Protein AF-0000000084535284 (afdb_homodimer)

pLDDT: mean 97.7, std 1.71, range [90.25, 98.94]

Foldseek 3Di:
DDDFPQKDKDWDDPVCLVVALCQQFQQQQVQCCVQVVDRGDDDPPSNPSPVCVCFSVPPQKTKIFMDHPPHTFWMWIKGADPVLAIEGEDTTGRPVCPPVCVVLRVLVVVCVVRVVHFKYKYKDAPRRVVVVCCCVVRVPKDFDDWDPVVDNRHIMTMIMDGDD/DDDFPQKDKDWDDPVCLVVALCQQFQQQQVQCCVQVVDRGDDDPPSNPSVVCVPFSVPPQKTKIFMDHPPHTFWMWIKGADPVLAIEGEDTTGRPVCPPVCVVLRVLVVVCVVRVVHFKYKYKDAPRRVVVVCCCVVRVPKDFDDWDPVVDNRHIMTMIMDGDD

Radius of gyration: 22.84 Å; Cα contacts (8 Å, |Δi|>4): 657; chains: 2; bounding box: 42×69×50 Å

Nearest PDB structures (foldseek):
  3fnc-assembly1_B  TM=7.495E-01  e=1.149E-08  Listeria innocua Clip11262
  8iym-assembly2_B  TM=6.914E-01  e=9.550E-08  Helicobacter pylori 26695
  4xpk-assembly1_A  TM=7.034E-01  e=1.243E-06  Campylobacter jejuni subsp. jejuni PT14
  4xpl-assembly1_A  TM=6.952E-01  e=1.713E-06  Campylobacter jejuni subsp. jejuni PT14
  4lua-assembly1_A  TM=6.848E-01  e=3.945E-06  Staphylococcus aureus subsp. aureus Mu50

Organism: NCBI:txid1434108

Sequence (328 aa):
MEVYGGLQFEIFNEEDVDVLTPIMKRAFDEDTQRHLNQPTGGPDGYDNGDFLRKYALNPASQAYKVSKDGKPIGAVIVWIKENNVNFLGNIFLDPEFQDKGLGLIIWEFIKSKYPATVKWYTDTPGFSRRNHNFYVNKCGFKVVKIKNPRDKYNGTYILEKQIKMEVYGGLQFEIFNEEDVDVLTPIMKRAFDEDTQRHLNQPTGGPDGYDNGDFLRKYALNPASQAYKVSKDGKPIGAVIVWIKENNVNFLGNIFLDPEFQDKGLGLIIWEFIKSKYPATVKWYTDTPGFSRRNHNFYVNKCGFKVVKIKNPRDKYNGTYILEKQIK

Secondary structure (DSSP, 8-state):
-EEETTEEEEE--THHHHHHHHHHHHHHHHHHHHHH--S---STTTTTSHHHHHHTS-TTEEEEEEEETTEEEEEEEEE--TTSEEEEEEEEE-GGG-SSSHHHHHHHHHHHH-TT-SEEEEEEETT-HHHHIIIIIIT--EEEEEESTT-TTT-EEEEEEE--/-EEETTEEEEE--THHHHHHHHHHHHHHHHHHHHHH--S---STTTTTSHHHHHHTS-TTEEEEEEEETTEEEEEEEEE--TTSEEEEEEEEE-GGG-SSSHHHHHHHHHHHH-TT-SEEEEEEETT-HHHHIIIIIIT--EEEEEESTT-TTT-EEEEEEE--

Solvent-accessible surface area (backbone atoms only — not comparable to full-atom values): 17189 Å² total; per-residue (Å²): 125,45,76,55,93,79,31,37,38,33,78,51,52,77,77,48,37,73,69,43,21,63,37,44,31,49,29,33,15,50,53,28,29,75,63,68,71,34,82,64,47,68,63,78,39,39,73,74,31,52,32,47,56,59,49,38,63,26,88,71,32,51,26,30,36,30,22,48,94,85,37,80,41,37,37,38,29,32,36,75,42,94,84,21,57,26,34,52,64,46,74,47,45,26,62,91,61,51,97,68,60,50,68,58,48,52,51,52,50,52,51,64,74,45,73,76,41,33,30,40,34,37,62,45,56,60,60,40,49,68,55,50,37,46,40,22,64,70,67,57,24,26,40,59,38,57,44,56,53,88,36,79,85,66,13,30,34,32,29,39,32,80,70,107,124,45,77,56,93,79,30,37,39,32,79,50,53,76,77,47,38,74,67,44,20,64,37,44,31,49,30,34,15,49,54,28,30,74,63,67,73,32,81,65,48,68,63,81,40,38,73,72,31,51,32,47,57,58,48,40,64,26,88,71,33,48,26,32,36,31,22,48,92,84,37,81,43,35,37,37,29,32,35,74,43,93,85,21,58,24,34,51,63,46,75,49,45,26,63,91,60,52,98,68,62,52,68,58,48,53,49,52,50,52,51,65,74,45,72,76,42,33,29,40,34,38,62,46,56,59,59,41,49,69,56,49,36,45,40,24,63,69,67,58,23,27,39,57,38,58,44,56,54,89,38,79,85,66,11,30,35,33,28,39,31,81,70,105

InterPro domains:
  IPR000182 GNAT domain [PF00583] (49-141)
  IPR000182 GNAT domain [PS51186] (7-164)
  IPR016181 Acyl-CoA N-acyltransferase [SSF55729] (7-148)

Structure (mmCIF, N/CA/C/O backbone):
data_AF-0000000084535284-model_v1
#
loop_
_entity.id
_entity.type
_entity.pdbx_description
1 polymer 'N-acetyltransferase domain-containing protein'
#
loop_
_atom_site.group_PDB
_atom_site.id
_atom_site.type_symbol
_atom_site.label_atom_id
_atom_site.label_alt_id
_atom_site.label_comp_id
_atom_site.label_asym_id
_atom_site.label_entity_id
_atom_site.label_seq_id
_atom_site.pdbx_PDB_ins_code
_atom_site.Cartn_x
_atom_site.Cartn_y
_atom_site.Cartn_z
_atom_site.occupancy
_atom_site.B_iso_or_equiv
_atom_site.auth_seq_id
_atom_site.auth_comp_id
_atom_site.auth_asym_id
_atom_site.auth_atom_id
_atom_site.pdbx_PDB_model_num
ATOM 1 N N . MET A 1 1 ? -8.68 29.547 18.5 1 91.38 1 MET A N 1
ATOM 2 C CA . MET A 1 1 ? -7.758 28.484 18.891 1 91.38 1 MET A CA 1
ATOM 3 C C . MET A 1 1 ? -8.5 27.344 19.578 1 91.38 1 MET A C 1
ATOM 5 O O . MET A 1 1 ? -9.297 27.578 20.484 1 91.38 1 MET A O 1
ATOM 9 N N . GLU A 1 2 ? -8.281 26.094 19.047 1 96.75 2 GLU A N 1
ATOM 10 C CA . GLU A 1 2 ? -8.883 24.891 19.625 1 96.75 2 GLU A CA 1
ATOM 11 C C . GLU A 1 2 ? -7.82 23.953 20.188 1 96.75 2 GLU A C 1
ATOM 13 O O . GLU A 1 2 ? -6.699 23.906 19.688 1 96.75 2 GLU A O 1
ATOM 18 N N . VAL A 1 3 ? -8.234 23.344 21.328 1 97.94 3 VAL A N 1
ATOM 19 C CA . VAL A 1 3 ? -7.324 22.375 21.922 1 97.94 3 VAL A CA 1
ATOM 20 C C . VAL A 1 3 ? -7.922 20.984 21.828 1 97.94 3 VAL A C 1
ATOM 22 O O . VAL A 1 3 ? -9.109 20.781 22.094 1 97.94 3 VAL A O 1
ATOM 25 N N . TYR A 1 4 ? -7.102 20.109 21.453 1 98 4 TYR A N 1
ATOM 26 C CA . TYR A 1 4 ? -7.5 18.719 21.328 1 98 4 TYR A CA 1
ATOM 27 C C . TYR A 1 4 ? -6.316 17.781 21.562 1 98 4 TYR A C 1
ATOM 29 O O . TYR A 1 4 ? -5.27 17.922 20.938 1 98 4 TYR A O 1
ATOM 37 N N . GLY A 1 5 ? -6.383 16.797 22.484 1 97.25 5 GLY A N 1
ATOM 38 C CA . GLY A 1 5 ? -5.332 15.82 22.734 1 97.25 5 GLY A CA 1
ATOM 39 C C . GLY A 1 5 ? -4.012 16.469 23.125 1 97.25 5 GLY A C 1
ATOM 40 O O . GLY A 1 5 ? -2.945 15.977 22.75 1 97.25 5 GLY A O 1
ATOM 41 N N . GLY A 1 6 ? -4.031 17.641 23.703 1 97.31 6 GLY A N 1
ATOM 42 C CA . GLY A 1 6 ? -2.83 18.328 24.156 1 97.31 6 GLY A CA 1
ATOM 43 C C . GLY A 1 6 ? -2.197 19.188 23.094 1 97.31 6 GLY A C 1
ATOM 44 O O . GLY A 1 6 ? -1.152 19.812 23.312 1 97.31 6 GLY A O 1
ATOM 45 N N . LEU A 1 7 ? -2.816 19.266 21.969 1 98.62 7 LEU A N 1
ATOM 46 C CA . LEU A 1 7 ? -2.338 20.094 20.859 1 98.62 7 LEU A CA 1
ATOM 47 C C . LEU A 1 7 ? -3.252 21.297 20.656 1 98.62 7 LEU A C 1
ATOM 49 O O . LEU A 1 7 ? -4.449 21.234 20.953 1 98.62 7 LEU A O 1
ATOM 53 N N . GLN A 1 8 ? -2.635 22.328 20.203 1 98.81 8 GLN A N 1
ATOM 54 C CA . GLN A 1 8 ? -3.389 23.531 19.859 1 98.81 8 GLN A CA 1
ATOM 55 C C . GLN A 1 8 ? -3.578 23.641 18.344 1 98.81 8 GLN A C 1
ATOM 57 O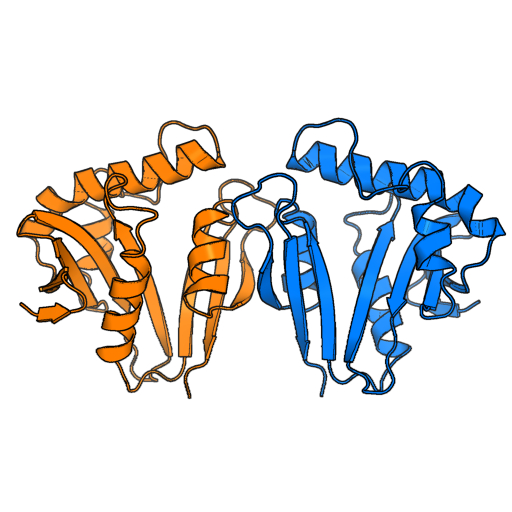 O . GLN A 1 8 ? -2.621 23.484 17.578 1 98.81 8 GLN A O 1
ATOM 62 N N . PHE A 1 9 ? -4.824 23.906 17.922 1 98.81 9 PHE A N 1
ATOM 63 C CA . PHE A 1 9 ? -5.164 24.078 16.5 1 98.81 9 PHE A CA 1
ATOM 64 C C . PHE A 1 9 ? -5.641 25.5 16.219 1 98.81 9 PHE A C 1
ATOM 66 O O . PHE A 1 9 ? -6.559 25.984 16.891 1 98.81 9 PHE A O 1
ATOM 73 N N . GLU A 1 10 ? -4.977 26.156 15.312 1 98.69 10 GLU A N 1
ATOM 74 C CA . GLU A 1 10 ? -5.367 27.484 14.875 1 98.69 10 GLU A CA 1
ATOM 75 C C . GLU A 1 10 ? -5.562 27.531 13.359 1 98.69 10 GLU A C 1
ATOM 77 O O . GLU A 1 10 ? -4.809 26.922 12.609 1 98.69 10 GLU A O 1
ATOM 82 N N . ILE A 1 11 ? -6.516 28.344 12.961 1 98.5 11 ILE A N 1
ATOM 83 C CA . ILE A 1 11 ? -6.711 28.516 11.523 1 98.5 11 ILE A CA 1
ATOM 84 C C . ILE A 1 11 ? -5.441 29.078 10.898 1 98.5 11 ILE A C 1
ATOM 86 O O . ILE A 1 11 ? -4.867 30.047 11.406 1 98.5 11 ILE A O 1
ATOM 90 N N . PHE A 1 12 ? -5.043 28.422 9.82 1 98.75 12 PHE A N 1
ATOM 91 C CA . PHE A 1 12 ? -3.818 28.797 9.117 1 98.75 12 PHE A CA 1
ATOM 92 C C . PHE A 1 12 ? -3.957 30.156 8.461 1 98.75 12 PHE A C 1
ATOM 94 O O . PHE A 1 12 ? -4.992 30.469 7.875 1 98.75 12 PHE A O 1
ATOM 101 N N . ASN A 1 13 ? -2.943 30.984 8.586 1 98.19 13 ASN A N 1
ATOM 102 C CA . ASN A 1 13 ? -2.938 32.281 7.934 1 98.19 13 ASN A CA 1
ATOM 103 C C . ASN A 1 13 ? -1.577 32.594 7.316 1 98.19 13 ASN A C 1
ATOM 105 O O . ASN A 1 13 ? -0.641 31.812 7.434 1 98.19 13 ASN A O 1
ATOM 109 N N . GLU A 1 14 ? -1.465 33.688 6.664 1 98.19 14 GLU A N 1
ATOM 110 C CA . GLU A 1 14 ? -0.282 34.031 5.887 1 98.19 14 GLU A CA 1
ATOM 111 C C . GLU A 1 14 ? 0.96 34.094 6.773 1 98.19 14 GLU A C 1
ATOM 113 O O . GLU A 1 14 ? 2.051 33.719 6.348 1 98.19 14 GLU A O 1
ATOM 118 N N . GLU A 1 15 ? 0.866 34.531 7.961 1 97.94 15 GLU A N 1
ATOM 119 C CA . GLU A 1 15 ? 2 34.656 8.867 1 97.94 15 GLU A CA 1
ATOM 120 C C . GLU A 1 15 ? 2.596 33.312 9.211 1 97.94 15 GLU A C 1
ATOM 122 O O . GLU A 1 15 ? 3.773 33.219 9.562 1 97.94 15 GLU A O 1
ATOM 127 N N . ASP A 1 16 ? 1.797 32.312 9.094 1 98.69 16 ASP A N 1
ATOM 128 C CA . ASP A 1 16 ? 2.24 30.953 9.445 1 98.69 16 ASP A CA 1
ATOM 129 C C . ASP A 1 16 ? 3.158 30.391 8.367 1 98.69 16 ASP A C 1
ATOM 131 O O . ASP A 1 16 ? 3.891 29.422 8.609 1 98.69 16 ASP A O 1
ATOM 135 N N . VAL A 1 17 ? 3.113 30.938 7.148 1 98.81 17 VAL A N 1
ATOM 136 C CA . VAL A 1 17 ? 3.904 30.422 6.035 1 98.81 17 VAL A CA 1
ATOM 137 C C . VAL A 1 17 ? 5.387 30.469 6.391 1 98.81 17 VAL A C 1
ATOM 139 O O . VAL A 1 17 ? 6.102 29.469 6.246 1 98.81 17 VAL A O 1
ATOM 142 N N . ASP A 1 18 ? 5.809 31.531 6.906 1 98.19 18 ASP A N 1
ATOM 143 C CA . ASP A 1 18 ? 7.227 31.703 7.211 1 98.19 18 ASP A CA 1
ATOM 144 C C . ASP A 1 18 ? 7.664 30.766 8.336 1 98.19 18 ASP A C 1
ATOM 146 O O . ASP A 1 18 ? 8.773 30.234 8.312 1 98.19 18 ASP A O 1
ATOM 150 N N . VAL A 1 19 ? 6.816 30.609 9.297 1 98.25 19 VAL A N 1
ATOM 151 C CA . VAL A 1 19 ? 7.129 29.812 10.477 1 98.25 19 VAL A CA 1
ATOM 152 C C . VAL A 1 19 ? 7.125 28.328 10.125 1 98.25 19 VAL A C 1
ATOM 154 O O . VAL A 1 19 ? 7.988 27.562 10.578 1 98.25 19 VAL A O 1
ATOM 157 N N . LEU A 1 20 ? 6.227 27.891 9.266 1 98.88 20 LEU A N 1
ATOM 158 C CA . LEU A 1 20 ? 5.984 26.469 9.062 1 98.88 20 LEU A CA 1
ATOM 159 C C . LEU A 1 20 ? 6.75 25.953 7.848 1 98.88 20 LEU A C 1
ATOM 161 O O . LEU A 1 20 ? 6.93 24.75 7.688 1 98.88 20 LEU A O 1
ATOM 165 N N . THR A 1 21 ? 7.258 26.844 6.984 1 98.88 21 THR A N 1
ATOM 166 C CA . THR A 1 21 ? 7.977 26.422 5.793 1 98.88 21 THR A CA 1
ATOM 167 C C . THR A 1 21 ? 9.234 25.641 6.168 1 98.88 21 THR A C 1
ATOM 169 O O . THR A 1 21 ? 9.484 24.547 5.648 1 98.88 21 THR A O 1
ATOM 172 N N . PRO A 1 22 ? 10.07 26.156 7.094 1 98.81 22 PRO A N 1
ATOM 173 C CA . PRO A 1 22 ? 11.25 25.375 7.457 1 98.81 22 PRO A CA 1
ATOM 174 C C . PRO A 1 22 ? 10.891 24.031 8.102 1 98.81 22 PRO A C 1
ATOM 176 O O . PRO A 1 22 ? 11.617 23.062 7.941 1 98.81 22 PRO A O 1
ATOM 179 N N . ILE A 1 23 ? 9.805 23.984 8.844 1 98.88 23 ILE A N 1
ATOM 180 C CA . ILE A 1 23 ? 9.344 22.75 9.461 1 98.88 23 ILE A CA 1
ATOM 181 C C . ILE A 1 23 ? 8.914 21.766 8.375 1 98.88 23 ILE A C 1
ATOM 183 O O . ILE A 1 23 ? 9.289 20.578 8.414 1 98.88 23 ILE A O 1
ATOM 187 N N . MET A 1 24 ? 8.156 22.266 7.41 1 98.81 24 MET A N 1
ATOM 188 C CA . MET A 1 24 ? 7.734 21.438 6.285 1 98.81 24 MET A CA 1
ATOM 189 C C . MET A 1 24 ? 8.938 20.891 5.535 1 98.81 24 MET A C 1
ATOM 191 O O . MET A 1 24 ? 9 19.688 5.227 1 98.81 24 MET A O 1
ATOM 195 N N . LYS A 1 25 ? 9.883 21.766 5.285 1 98.81 25 LYS A N 1
ATOM 196 C CA . LYS A 1 25 ? 11.094 21.344 4.582 1 98.81 25 LYS A CA 1
ATOM 197 C C . LYS A 1 25 ? 11.781 20.203 5.32 1 98.81 25 LYS A C 1
ATOM 199 O O . LYS A 1 25 ? 12.156 19.188 4.7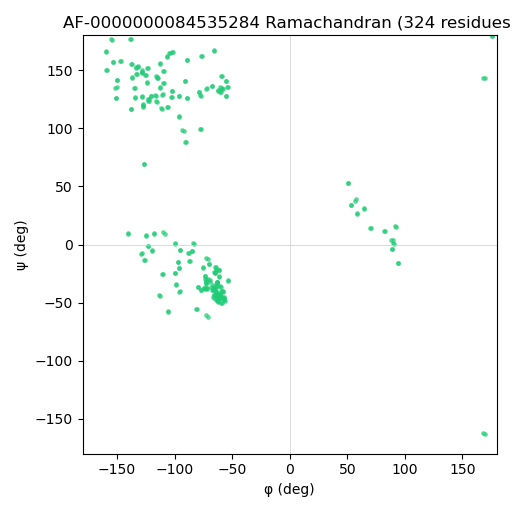15 1 98.81 25 LYS A O 1
ATOM 204 N N . ARG A 1 26 ? 11.922 20.328 6.645 1 98.62 26 ARG A N 1
ATOM 205 C CA . ARG A 1 26 ? 12.57 19.281 7.434 1 98.62 26 ARG A CA 1
ATOM 206 C C . ARG A 1 26 ? 11.781 17.984 7.383 1 98.62 26 ARG A C 1
ATOM 208 O O . ARG A 1 26 ? 12.359 16.891 7.289 1 98.62 26 ARG A O 1
ATOM 215 N N . ALA A 1 27 ? 10.492 18.109 7.453 1 98.38 27 ALA A N 1
ATOM 216 C CA . ALA A 1 27 ? 9.633 16.922 7.461 1 98.38 27 ALA A CA 1
ATOM 217 C C . ALA A 1 27 ? 9.758 16.156 6.152 1 98.38 27 ALA A C 1
ATOM 219 O O . ALA A 1 27 ? 9.945 14.93 6.16 1 98.38 27 ALA A O 1
ATOM 220 N N . PHE A 1 28 ? 9.688 16.844 5.004 1 98 28 PHE A N 1
ATOM 221 C CA . PHE A 1 28 ? 9.75 16.188 3.699 1 98 28 PHE A CA 1
ATOM 222 C C . PHE A 1 28 ? 11.156 15.68 3.41 1 98 28 PHE A C 1
ATOM 224 O O . PHE A 1 28 ? 11.328 14.602 2.836 1 98 28 PHE A O 1
ATOM 231 N N . ASP A 1 29 ? 12.156 16.438 3.812 1 98.31 29 ASP A N 1
ATOM 232 C CA . ASP A 1 29 ? 13.539 15.992 3.65 1 98.31 29 ASP A CA 1
ATOM 233 C C . ASP A 1 29 ? 13.797 14.711 4.441 1 98.31 29 ASP A C 1
ATOM 235 O O . ASP A 1 29 ? 14.438 13.781 3.939 1 98.31 29 ASP A O 1
ATOM 239 N N . GLU A 1 30 ? 13.305 14.711 5.656 1 97.69 30 GLU A N 1
ATOM 240 C CA . GLU A 1 30 ? 13.477 13.531 6.5 1 97.69 30 GLU A CA 1
ATOM 241 C C . GLU A 1 30 ? 12.836 12.297 5.871 1 97.69 30 GLU A C 1
ATOM 243 O O . GLU A 1 30 ? 13.422 11.219 5.867 1 97.69 30 GLU A O 1
ATOM 248 N N . ASP A 1 31 ? 11.625 12.406 5.352 1 96.38 31 ASP A N 1
ATOM 249 C CA . ASP A 1 31 ? 10.938 11.289 4.703 1 96.38 31 ASP A CA 1
ATOM 250 C C . ASP A 1 31 ? 11.719 10.805 3.484 1 96.38 31 ASP A C 1
ATOM 252 O O . ASP A 1 31 ? 11.891 9.594 3.297 1 96.38 31 ASP A O 1
ATOM 256 N N . THR A 1 32 ? 12.219 11.719 2.697 1 96.75 32 THR A N 1
ATOM 257 C CA . THR A 1 32 ? 12.984 11.414 1.493 1 96.75 32 THR A CA 1
ATOM 258 C C . THR A 1 32 ? 14.297 10.727 1.847 1 96.75 32 THR A C 1
ATOM 260 O O . THR A 1 32 ? 14.68 9.742 1.205 1 96.75 32 THR A O 1
ATOM 263 N N . GLN A 1 33 ? 14.969 11.234 2.867 1 96.5 33 GLN A N 1
ATOM 264 C CA . GLN A 1 33 ? 16.219 10.633 3.32 1 96.5 33 GLN A CA 1
ATOM 265 C C . GLN A 1 33 ? 15.984 9.203 3.809 1 96.5 33 GLN A C 1
ATOM 267 O O . GLN A 1 33 ? 16.703 8.281 3.398 1 96.5 33 GLN A O 1
ATOM 272 N N . ARG A 1 34 ? 15 9.023 4.594 1 94.62 34 ARG A N 1
ATOM 273 C CA . ARG A 1 34 ? 14.703 7.742 5.223 1 94.62 34 ARG A CA 1
ATOM 274 C C . ARG A 1 34 ? 14.375 6.684 4.176 1 94.62 34 ARG A C 1
ATOM 276 O O . ARG A 1 34 ? 14.781 5.527 4.309 1 94.62 34 ARG A O 1
ATOM 283 N N . HIS A 1 35 ? 13.727 7.047 3.113 1 93.69 35 HIS A N 1
ATOM 284 C CA . HIS A 1 35 ? 13.156 6.035 2.232 1 93.69 35 HIS A CA 1
ATOM 285 C C . HIS A 1 35 ? 13.906 5.973 0.905 1 93.69 35 HIS A C 1
ATOM 287 O O . HIS A 1 35 ? 13.93 4.93 0.249 1 93.69 35 HIS A O 1
ATOM 293 N N . LEU A 1 36 ? 14.547 7.043 0.499 1 93.31 36 LEU A N 1
ATOM 294 C CA . LEU A 1 36 ? 15.203 7.082 -0.804 1 93.31 36 LEU A CA 1
ATOM 295 C C . LEU A 1 36 ? 16.703 7.332 -0.651 1 93.31 36 LEU A C 1
ATOM 297 O O . LEU A 1 36 ? 17.438 7.324 -1.639 1 93.31 36 LEU A O 1
ATOM 301 N N . ASN A 1 37 ? 17.125 7.574 0.524 1 94.5 37 ASN A N 1
ATOM 302 C CA . ASN A 1 37 ? 18.516 7.906 0.811 1 94.5 37 ASN A CA 1
ATOM 303 C C . ASN A 1 37 ? 18.969 9.133 0.028 1 94.5 37 ASN A C 1
ATOM 305 O O . ASN A 1 37 ? 20.062 9.156 -0.519 1 94.5 37 ASN A O 1
ATOM 309 N N . GLN A 1 38 ? 18.141 10.117 -0.124 1 95.81 38 GLN A N 1
ATOM 310 C CA . GLN A 1 38 ? 18.422 11.422 -0.706 1 95.81 38 GLN A CA 1
ATOM 311 C C . GLN A 1 38 ? 18.25 12.531 0.33 1 95.81 38 GLN A C 1
ATOM 313 O O . GLN A 1 38 ? 17.359 12.477 1.173 1 95.81 38 GLN A O 1
ATOM 318 N N . PRO A 1 39 ? 19.062 13.523 0.236 1 96.44 39 PRO A N 1
ATOM 319 C CA . PRO A 1 39 ? 19.078 14.523 1.307 1 96.44 39 PRO A CA 1
ATOM 320 C C . PRO A 1 39 ? 17.844 15.422 1.296 1 96.44 39 PRO A C 1
ATOM 322 O O . PRO A 1 39 ? 17.453 15.953 2.34 1 96.44 39 PRO A O 1
ATOM 325 N N . THR A 1 40 ? 17.359 15.688 0.107 1 96.94 40 THR A N 1
ATOM 326 C CA . THR A 1 40 ? 16.219 16.594 -0.022 1 96.94 40 THR A CA 1
ATOM 327 C C . THR A 1 40 ? 15.172 16 -0.966 1 96.94 40 THR A C 1
ATOM 329 O O . THR A 1 40 ? 15.492 15.172 -1.818 1 96.94 40 THR A O 1
ATOM 332 N N . GLY A 1 41 ? 13.922 16.391 -0.728 1 95.5 41 GLY A N 1
ATOM 333 C CA . GLY A 1 41 ? 12.836 15.992 -1.604 1 95.5 41 GLY A CA 1
ATOM 334 C C . GLY A 1 41 ? 11.469 16.312 -1.032 1 95.5 41 GLY A C 1
ATOM 335 O O . GLY A 1 41 ? 11.258 16.234 0.181 1 95.5 41 GLY A O 1
ATOM 336 N N . GLY A 1 42 ? 10.594 16.688 -1.843 1 95.75 42 GLY A N 1
ATOM 337 C CA . GLY A 1 42 ? 9.211 17.016 -1.527 1 95.75 42 GLY A CA 1
ATOM 338 C C . GLY A 1 42 ? 8.438 17.547 -2.721 1 95.75 42 GLY A C 1
ATOM 339 O O . GLY A 1 42 ? 8.953 17.578 -3.838 1 95.75 42 GLY A O 1
ATOM 340 N N . PRO A 1 43 ? 7.227 17.828 -2.486 1 96.69 43 PRO A N 1
ATOM 341 C CA . PRO A 1 43 ? 6.453 18.406 -3.586 1 96.69 43 PRO A CA 1
ATOM 342 C C . PRO A 1 43 ? 6.949 19.797 -3.988 1 96.69 43 PRO A C 1
ATOM 344 O O . PRO A 1 43 ? 7.773 20.391 -3.289 1 96.69 43 PRO A O 1
ATOM 347 N N . ASP A 1 44 ? 6.496 20.203 -5.055 1 96.88 44 ASP A N 1
ATOM 348 C CA . ASP A 1 44 ? 6.887 21.516 -5.551 1 96.88 44 ASP A CA 1
ATOM 349 C C . ASP A 1 44 ? 6.586 22.609 -4.516 1 96.88 44 ASP A C 1
ATOM 351 O O . ASP A 1 44 ? 5.484 22.656 -3.971 1 96.88 44 ASP A O 1
ATOM 355 N N . GLY A 1 45 ? 7.613 23.406 -4.211 1 98.38 45 GLY A N 1
ATOM 356 C CA . GLY A 1 45 ? 7.418 24.562 -3.352 1 98.38 45 GLY A CA 1
ATOM 357 C C . GLY A 1 45 ? 7.43 24.234 -1.875 1 98.38 45 GLY A C 1
ATOM 358 O O . GLY A 1 45 ? 7.117 25.078 -1.033 1 98.38 45 GLY A O 1
ATOM 359 N N . TYR A 1 46 ? 7.82 23.062 -1.507 1 98.44 46 TYR A N 1
ATOM 360 C CA . TYR A 1 46 ? 7.758 22.609 -0.118 1 98.44 46 TYR A CA 1
ATOM 361 C C . TYR A 1 46 ? 8.781 23.344 0.735 1 98.44 46 TYR A C 1
ATOM 363 O O . TYR A 1 46 ? 8.695 23.344 1.966 1 98.44 46 TYR A O 1
ATOM 371 N N . ASP A 1 47 ? 9.766 23.984 0.054 1 98.44 47 ASP A N 1
ATOM 372 C CA . ASP A 1 47 ? 10.922 24.484 0.792 1 98.44 47 ASP A CA 1
ATOM 373 C C . ASP A 1 47 ? 11.023 26 0.666 1 98.44 47 ASP A C 1
ATOM 375 O O . ASP A 1 47 ? 12.016 26.609 1.084 1 98.44 47 ASP A O 1
ATOM 379 N N . ASN A 1 48 ? 10.008 26.609 0.105 1 98.5 48 ASN A N 1
ATOM 380 C CA . ASN A 1 48 ? 10.133 28.047 -0.085 1 98.5 48 ASN A CA 1
ATOM 381 C C . ASN A 1 48 ? 8.812 28.766 0.201 1 98.5 48 ASN A C 1
ATOM 383 O O . ASN A 1 48 ? 8.664 29.953 -0.127 1 98.5 48 ASN A O 1
ATOM 387 N N . GLY A 1 49 ? 7.891 28.078 0.726 1 98.62 49 GLY A N 1
ATOM 388 C CA . GLY A 1 49 ? 6.621 28.672 1.125 1 98.62 49 GLY A CA 1
ATOM 389 C C . GLY A 1 49 ? 5.551 28.562 0.055 1 98.62 49 GLY A C 1
ATOM 390 O O . GLY A 1 49 ? 4.359 28.703 0.344 1 98.62 49 GLY A O 1
ATOM 391 N N . ASP A 1 50 ? 5.871 28.266 -1.179 1 98.75 50 ASP A N 1
ATOM 392 C CA . ASP A 1 50 ? 4.926 28.266 -2.291 1 98.75 50 ASP A CA 1
ATOM 393 C C . ASP A 1 50 ? 3.883 27.156 -2.115 1 98.75 50 ASP A C 1
ATOM 395 O O . ASP A 1 50 ? 2.713 27.344 -2.451 1 98.75 50 ASP A O 1
ATOM 399 N N . PHE A 1 51 ? 4.262 26.109 -1.597 1 98.75 51 PHE A N 1
ATOM 400 C CA . PHE A 1 51 ? 3.328 25.016 -1.364 1 98.75 51 PHE A CA 1
ATOM 401 C C . PHE A 1 51 ? 2.234 25.438 -0.389 1 98.75 51 PHE A C 1
ATOM 403 O O . PHE A 1 51 ? 1.048 25.234 -0.654 1 98.75 51 PHE A O 1
ATOM 410 N N . LEU A 1 52 ? 2.619 26.016 0.712 1 98.88 52 LEU A N 1
ATOM 411 C CA . LEU A 1 52 ? 1.669 26.422 1.742 1 98.88 52 LEU A CA 1
ATOM 412 C C . LEU A 1 52 ? 0.772 27.547 1.24 1 98.88 52 LEU A C 1
ATOM 414 O O . LEU A 1 52 ? -0.428 27.562 1.521 1 98.88 52 LEU A O 1
ATOM 418 N N . ARG A 1 53 ? 1.351 28.453 0.51 1 98.69 53 ARG A N 1
ATOM 419 C CA . ARG A 1 53 ? 0.551 29.547 -0.042 1 98.69 53 ARG A CA 1
ATOM 420 C C . ARG A 1 53 ? -0.474 29.016 -1.042 1 98.69 53 ARG A C 1
ATOM 422 O O . ARG A 1 53 ? -1.604 29.5 -1.095 1 98.69 53 ARG A O 1
ATOM 429 N N . LYS A 1 54 ? -0.046 28.062 -1.758 1 98.5 54 LYS A N 1
ATOM 430 C CA . LYS A 1 54 ? -0.907 27.516 -2.799 1 98.5 54 LYS A CA 1
ATOM 431 C C . LYS A 1 54 ? -2.018 26.656 -2.199 1 98.5 54 LYS A C 1
ATOM 433 O O . LYS A 1 54 ? -3.168 26.719 -2.635 1 98.5 54 LYS A O 1
ATOM 438 N N . TYR A 1 55 ? -1.708 25.906 -1.132 1 98.62 55 TYR A N 1
ATOM 439 C CA . TYR A 1 55 ? -2.646 24.875 -0.716 1 98.62 55 TYR A CA 1
ATOM 440 C C . TYR A 1 55 ? -3.256 25.203 0.642 1 98.62 55 TYR A C 1
ATOM 442 O O . TYR A 1 55 ? -4.461 25.047 0.842 1 98.62 55 TYR A O 1
ATOM 450 N N . ALA A 1 56 ? -2.475 25.656 1.593 1 98.75 56 ALA A N 1
ATOM 451 C CA . ALA A 1 56 ? -3 25.922 2.93 1 98.75 56 ALA A CA 1
ATOM 452 C C . ALA A 1 56 ? -3.848 27.188 2.941 1 98.75 56 ALA A C 1
ATOM 454 O O . ALA A 1 56 ? -4.789 27.297 3.73 1 98.75 56 ALA A O 1
ATOM 455 N N . LEU A 1 57 ? -3.508 28.109 2.07 1 98.5 57 LEU A N 1
ATOM 456 C CA . LEU A 1 57 ? -4.223 29.375 2.025 1 98.5 57 LEU A CA 1
ATOM 457 C C . LEU A 1 57 ? -5.25 29.391 0.898 1 98.5 57 LEU A C 1
ATOM 459 O O . LEU A 1 57 ? -5.902 30.406 0.654 1 98.5 57 LEU A O 1
ATOM 463 N N . ASN A 1 58 ? -5.332 28.266 0.174 1 97.94 58 ASN A N 1
ATOM 464 C CA . ASN A 1 58 ? -6.352 28.156 -0.867 1 97.94 58 ASN A CA 1
ATOM 465 C C . ASN A 1 58 ? -7.754 28.344 -0.299 1 97.94 58 ASN A C 1
ATOM 467 O O . ASN A 1 58 ? -8.094 27.75 0.728 1 97.94 58 ASN A O 1
ATOM 471 N N . PRO A 1 59 ? -8.578 29.156 -0.952 1 96.38 59 PRO A N 1
ATOM 472 C CA . PRO A 1 59 ? -9.93 29.391 -0.438 1 96.38 59 PRO A CA 1
ATOM 473 C C . PRO A 1 59 ? -10.773 28.109 -0.375 1 96.38 59 PRO A C 1
ATOM 475 O O . PRO A 1 59 ? -11.734 28.047 0.387 1 96.38 59 PRO A O 1
ATOM 478 N N . ALA A 1 60 ? -10.406 27.109 -1.143 1 96.38 60 ALA A N 1
ATOM 479 C CA . ALA A 1 60 ? -11.164 25.875 -1.208 1 96.38 60 ALA A CA 1
ATOM 480 C C . ALA A 1 60 ? -10.695 24.891 -0.139 1 96.38 60 ALA A C 1
ATOM 482 O O . ALA A 1 60 ? -11.32 23.844 0.063 1 96.38 60 ALA A O 1
ATOM 483 N N . SER A 1 61 ? -9.633 25.219 0.548 1 98.31 61 SER A N 1
ATOM 484 C CA . SER A 1 61 ? -9.109 24.328 1.571 1 98.31 61 SER A CA 1
ATOM 485 C C . SER A 1 61 ? -9.391 24.844 2.973 1 98.31 61 SER A C 1
ATOM 487 O O . SER A 1 61 ? -9.844 25.984 3.133 1 98.31 61 SER A O 1
ATOM 489 N N . GLN A 1 62 ? -9.312 24.016 3.947 1 98.38 62 GLN A N 1
ATOM 490 C CA . GLN A 1 62 ? -9.211 24.328 5.367 1 98.38 62 GLN A CA 1
ATOM 491 C C . GLN A 1 62 ? -7.883 23.844 5.949 1 98.38 62 GLN A C 1
ATOM 493 O O . GLN A 1 62 ? -7.465 22.719 5.699 1 98.38 62 GLN A O 1
ATOM 498 N N . ALA A 1 63 ? -7.207 24.781 6.602 1 98.81 63 ALA A N 1
ATOM 499 C CA . ALA A 1 63 ? -5.906 24.422 7.152 1 98.81 63 ALA A CA 1
ATOM 500 C C . ALA A 1 63 ? -5.766 24.891 8.594 1 98.81 63 ALA A C 1
ATOM 502 O O . ALA A 1 63 ? -6.293 25.953 8.961 1 98.81 63 ALA A O 1
ATOM 503 N N . TYR A 1 64 ? -5.027 24.094 9.375 1 98.88 64 TYR A N 1
ATOM 504 C CA . TYR A 1 64 ? -4.777 24.406 10.781 1 98.88 64 TYR A CA 1
ATOM 505 C C . TYR A 1 64 ? -3.289 24.344 11.094 1 98.88 64 TYR A C 1
ATOM 507 O O . TYR A 1 64 ? -2.623 23.359 10.75 1 98.88 64 TYR A O 1
ATOM 515 N N . LYS A 1 65 ? -2.811 25.359 11.648 1 98.88 65 LYS A N 1
ATOM 516 C CA . LYS A 1 65 ? -1.516 25.281 12.32 1 98.88 65 LYS A CA 1
ATOM 517 C C . LYS A 1 65 ? -1.614 24.484 13.617 1 98.88 65 LYS A C 1
ATOM 519 O O . LYS A 1 65 ? -2.543 24.688 14.406 1 98.88 65 LYS A O 1
ATOM 524 N N . VAL A 1 66 ? -0.712 23.625 13.836 1 98.88 66 VAL A N 1
ATOM 525 C CA . VAL A 1 66 ? -0.688 22.781 15.031 1 98.88 66 VAL A CA 1
ATOM 526 C C . VAL A 1 66 ? 0.48 23.188 15.93 1 98.88 66 VAL A C 1
ATOM 528 O O . VAL A 1 66 ? 1.617 23.297 15.469 1 98.88 66 VAL A O 1
ATOM 531 N N . SER A 1 67 ? 0.183 23.422 17.188 1 98.81 67 SER A N 1
ATOM 532 C CA . SER A 1 67 ? 1.215 23.781 18.156 1 98.81 67 SER A CA 1
ATOM 533 C C . SER A 1 67 ? 1.162 22.891 19.391 1 98.81 67 SER A C 1
ATOM 535 O O . SER A 1 67 ? 0.104 22.359 19.719 1 98.81 67 SER A O 1
ATOM 537 N N . LYS A 1 68 ? 2.256 22.688 19.938 1 98.38 68 LYS A N 1
ATOM 538 C CA . LYS A 1 68 ? 2.406 22.016 21.219 1 98.38 68 LYS A CA 1
ATOM 539 C C . LYS A 1 68 ? 3.154 22.906 22.219 1 98.38 68 LYS A C 1
ATOM 541 O O . LYS A 1 68 ? 4.266 23.359 21.938 1 98.38 68 LYS A O 1
ATOM 546 N N . ASP A 1 69 ? 2.582 23.156 23.375 1 96.94 69 ASP A N 1
ATOM 547 C CA . ASP A 1 69 ? 3.172 24 24.406 1 96.94 69 ASP A CA 1
ATOM 548 C C . ASP A 1 69 ? 3.551 25.375 23.828 1 96.94 69 ASP A C 1
ATOM 550 O O . ASP A 1 69 ? 4.66 25.859 24.062 1 96.94 69 ASP A O 1
ATOM 554 N N . GLY A 1 70 ? 2.771 25.797 22.938 1 96 70 GLY A N 1
ATOM 555 C CA . GLY A 1 70 ? 2.914 27.125 22.391 1 96 70 GLY A CA 1
ATOM 556 C C . GLY A 1 70 ? 3.854 27.188 21.203 1 96 70 GLY A C 1
ATOM 557 O O . GLY A 1 70 ? 4.016 28.25 20.578 1 96 70 GLY A O 1
ATOM 558 N N . LYS A 1 71 ? 4.426 26.125 20.906 1 97.94 71 LYS A N 1
ATOM 559 C CA . LYS A 1 71 ? 5.375 26.078 19.797 1 97.94 71 LYS A CA 1
ATOM 560 C C . LYS A 1 71 ? 4.75 25.422 18.562 1 97.94 71 LYS A C 1
ATOM 562 O O . LYS A 1 71 ? 4.211 24.312 18.656 1 97.94 71 LYS A O 1
ATOM 567 N N . PRO A 1 72 ? 4.844 26.188 17.391 1 98.75 72 PRO A N 1
ATOM 568 C CA . PRO A 1 72 ? 4.371 25.531 16.172 1 98.75 72 PRO A CA 1
ATOM 569 C C . PRO A 1 72 ? 5.172 24.281 15.82 1 98.75 72 PRO A C 1
ATOM 571 O O . PRO A 1 72 ? 6.406 24.312 15.828 1 98.75 72 PRO A O 1
ATOM 574 N N . ILE A 1 73 ? 4.441 23.188 15.492 1 98.88 73 ILE A N 1
ATOM 575 C CA . ILE A 1 73 ? 5.172 21.938 15.25 1 98.88 73 ILE A CA 1
ATOM 576 C C . ILE A 1 73 ? 4.742 21.344 13.914 1 98.88 73 ILE A C 1
ATOM 578 O O . ILE A 1 73 ? 5.301 20.344 13.469 1 98.88 73 ILE A O 1
ATOM 582 N N . GLY A 1 74 ? 3.713 21.891 13.258 1 98.88 74 GLY A N 1
ATOM 583 C CA . GLY A 1 74 ? 3.248 21.359 11.992 1 98.88 74 GLY A CA 1
ATOM 584 C C . GLY A 1 74 ? 1.921 21.953 11.547 1 98.88 74 GLY A C 1
ATOM 585 O O . GLY A 1 74 ? 1.525 23.031 12.008 1 98.88 74 GLY A O 1
ATOM 586 N N . ALA A 1 75 ? 1.28 21.266 10.609 1 98.88 75 ALA A N 1
ATOM 587 C CA . ALA A 1 75 ? -0.016 21.719 10.102 1 98.88 75 ALA A CA 1
ATOM 588 C C . ALA A 1 75 ? -0.769 20.562 9.445 1 98.88 75 ALA A C 1
ATOM 590 O O . ALA A 1 75 ? -0.204 19.484 9.234 1 98.88 75 ALA A O 1
ATOM 591 N N . VAL A 1 76 ? -2.023 20.797 9.227 1 98.94 76 VAL A N 1
ATOM 592 C CA . VAL A 1 76 ? -2.877 19.891 8.453 1 98.94 76 VAL A CA 1
ATOM 593 C C . VAL A 1 76 ? -3.719 20.703 7.469 1 98.94 76 VAL A C 1
ATOM 595 O O . VAL A 1 76 ? -4.215 21.781 7.805 1 98.94 76 VAL A O 1
ATOM 598 N N . ILE A 1 77 ? -3.787 20.234 6.266 1 98.88 77 ILE A N 1
ATOM 599 C CA . ILE A 1 77 ? -4.559 20.844 5.188 1 98.88 77 ILE A CA 1
ATOM 600 C C . ILE A 1 77 ? -5.605 19.859 4.676 1 98.88 77 ILE A C 1
ATOM 602 O O . ILE A 1 77 ? -5.277 18.719 4.332 1 98.88 77 ILE A O 1
ATOM 606 N N . VAL A 1 78 ? -6.914 20.266 4.609 1 98.88 78 VAL A N 1
ATOM 607 C CA . VAL A 1 78 ? -7.992 19.391 4.148 1 98.88 78 VAL A CA 1
ATOM 608 C C . VAL A 1 78 ? -8.852 20.125 3.125 1 98.88 78 VAL A C 1
ATOM 610 O O . VAL A 1 78 ? -8.867 21.359 3.092 1 98.88 78 VAL A O 1
ATOM 613 N N . TRP A 1 79 ? -9.484 19.406 2.248 1 98.75 79 TRP A N 1
ATOM 614 C CA . TRP A 1 79 ? -10.5 19.906 1.319 1 98.75 79 TRP A CA 1
ATOM 615 C C . TRP A 1 79 ? -11.875 19.344 1.665 1 98.75 79 TRP A C 1
ATOM 617 O O . TRP A 1 79 ? -12.102 18.141 1.589 1 98.75 79 TRP A O 1
ATOM 627 N N . ILE A 1 80 ? -12.758 20.219 1.995 1 98.06 80 ILE A N 1
ATOM 628 C CA . ILE A 1 80 ? -14.102 19.844 2.418 1 98.06 80 ILE A CA 1
ATOM 629 C C . ILE A 1 80 ? -15.102 20.172 1.306 1 98.06 80 ILE A C 1
ATOM 631 O O . ILE A 1 80 ? -15.25 21.328 0.907 1 98.06 80 ILE A O 1
ATOM 635 N N . LYS A 1 81 ? -15.727 19.094 0.855 1 97.69 81 LYS A N 1
ATOM 636 C CA . LYS A 1 81 ? -16.609 19.25 -0.301 1 97.69 81 LYS A CA 1
ATOM 637 C C . LYS A 1 81 ? -18.062 19.203 0.111 1 97.69 81 LYS A C 1
ATOM 639 O O . LYS A 1 81 ? -18.406 18.672 1.175 1 97.69 81 LYS A O 1
ATOM 644 N N . GLU A 1 82 ? -18.875 19.641 -0.783 1 96.31 82 GLU A N 1
ATOM 645 C CA . GLU A 1 82 ? -20.312 19.719 -0.505 1 96.31 82 GLU A CA 1
ATOM 646 C C . GLU A 1 82 ? -20.938 18.328 -0.404 1 96.31 82 GLU A C 1
ATOM 648 O O . GLU A 1 82 ? -21.875 18.109 0.371 1 96.31 82 GLU A O 1
ATOM 653 N N . ASN A 1 83 ? -20.406 17.391 -1.108 1 97.25 83 ASN A N 1
ATOM 654 C CA . ASN A 1 83 ? -20.969 16.047 -1.098 1 97.25 83 ASN A CA 1
ATOM 655 C C . ASN A 1 83 ? -20.453 15.234 0.087 1 97.25 83 ASN A C 1
ATOM 657 O O . ASN A 1 83 ? -20.766 14.055 0.216 1 97.25 83 ASN A O 1
ATOM 661 N N . ASN A 1 84 ? -19.609 15.828 0.946 1 98 84 ASN A N 1
ATOM 662 C CA . ASN A 1 84 ? -19.078 15.25 2.174 1 98 84 ASN A CA 1
ATOM 663 C C . ASN A 1 84 ? -18.094 14.117 1.881 1 98 84 ASN A C 1
ATOM 665 O O . ASN A 1 84 ? -17.875 13.242 2.723 1 98 84 ASN A O 1
ATOM 669 N N . VAL A 1 85 ? -17.641 14.039 0.592 1 98.69 85 VAL A N 1
ATOM 670 C CA . VAL A 1 85 ? -16.469 13.242 0.238 1 98.69 85 VAL A CA 1
ATOM 671 C C . VAL A 1 85 ? -15.227 14.125 0.261 1 98.69 85 VAL A C 1
ATOM 673 O O . VAL A 1 85 ? -14.977 14.883 -0.678 1 98.69 85 VAL A O 1
ATOM 676 N N . ASN A 1 86 ? -14.516 14.039 1.376 1 98.81 86 ASN A N 1
ATOM 677 C CA . ASN A 1 86 ? -13.461 15.008 1.68 1 98.81 86 ASN A CA 1
ATOM 678 C C . ASN A 1 86 ? -12.078 14.43 1.395 1 98.81 86 ASN A C 1
ATOM 680 O O . ASN A 1 86 ? -11.938 13.234 1.15 1 98.81 86 ASN A O 1
ATOM 684 N N . PHE A 1 87 ? -11.117 15.305 1.363 1 98.88 87 PHE A N 1
ATOM 685 C CA . PHE A 1 87 ? -9.75 14.93 1.045 1 98.88 87 PHE A CA 1
ATOM 686 C C . PHE A 1 87 ? -8.781 15.438 2.111 1 98.88 87 PHE A C 1
ATOM 688 O O . PHE A 1 87 ? -8.742 16.641 2.393 1 98.88 87 PHE A O 1
ATOM 695 N N . LEU A 1 88 ? -8.102 14.5 2.773 1 98.81 88 LEU A N 1
ATOM 696 C CA . LEU A 1 88 ? -6.992 14.844 3.656 1 98.81 88 LEU A CA 1
ATOM 697 C C . LEU A 1 88 ? -5.734 15.148 2.855 1 98.81 88 LEU A C 1
ATOM 699 O O . LEU A 1 88 ? -5.027 14.234 2.424 1 98.81 88 LEU A O 1
ATOM 703 N N . GLY A 1 89 ? -5.441 16.328 2.654 1 98.31 89 GLY A N 1
ATOM 704 C CA . GLY A 1 89 ? -4.383 16.766 1.759 1 98.31 89 GLY A CA 1
ATOM 705 C C . GLY A 1 89 ? -2.99 16.5 2.299 1 98.31 89 GLY A C 1
ATOM 706 O O . GLY A 1 89 ? -2.211 15.766 1.681 1 98.31 89 GLY A O 1
ATOM 707 N N . ASN A 1 90 ? -2.725 17.141 3.479 1 97.94 90 ASN A N 1
ATOM 708 C CA . ASN A 1 90 ? -1.371 17.062 4.02 1 97.94 90 ASN A CA 1
ATOM 709 C C . ASN A 1 90 ? -1.369 17.172 5.543 1 97.94 90 ASN A C 1
ATOM 711 O O . ASN A 1 90 ? -2.104 17.969 6.117 1 97.94 90 ASN A O 1
ATOM 715 N N . ILE A 1 91 ? -0.622 16.312 6.145 1 98.44 91 ILE A N 1
ATOM 716 C CA . ILE A 1 91 ? -0.219 16.422 7.539 1 98.44 91 ILE A CA 1
ATOM 717 C C . ILE A 1 91 ? 1.305 16.422 7.641 1 98.44 91 ILE A C 1
ATOM 719 O O . ILE A 1 91 ? 1.965 15.523 7.105 1 98.44 91 ILE A O 1
ATOM 723 N N . PHE A 1 92 ? 1.797 17.375 8.195 1 98.69 92 PHE A N 1
ATOM 724 C CA . PHE A 1 92 ? 3.229 17.297 8.461 1 98.69 92 PHE A CA 1
ATOM 725 C C . PHE A 1 92 ? 3.547 17.812 9.859 1 98.69 92 PHE A C 1
ATOM 727 O O . PHE A 1 92 ? 2.871 18.719 10.367 1 98.69 92 PHE A O 1
ATOM 734 N N . LEU A 1 93 ? 4.484 17.203 10.469 1 98.75 93 LEU A N 1
ATOM 735 C CA . LEU A 1 93 ? 5.035 17.562 11.773 1 98.75 93 LEU A CA 1
ATOM 736 C C . LEU A 1 93 ? 6.555 17.672 11.711 1 98.75 93 LEU A C 1
ATOM 738 O O . LEU A 1 93 ? 7.207 16.906 10.984 1 98.75 93 LEU A O 1
ATOM 742 N N . ASP A 1 94 ? 7.078 18.516 12.531 1 98.62 94 ASP A N 1
ATOM 743 C CA . ASP A 1 94 ? 8.531 18.531 12.711 1 98.62 94 ASP A CA 1
ATOM 744 C C . ASP A 1 94 ? 9.047 17.141 13.086 1 98.62 94 ASP A C 1
ATOM 746 O O . ASP A 1 94 ? 8.469 16.469 13.93 1 98.62 94 ASP A O 1
ATOM 750 N N . PRO A 1 95 ? 10.141 16.766 12.445 1 98 95 PRO A N 1
ATOM 751 C CA . PRO A 1 95 ? 10.664 15.422 12.703 1 98 95 PRO A CA 1
ATOM 752 C C . PRO A 1 95 ? 10.891 15.148 14.188 1 98 95 PRO A C 1
ATOM 754 O O . PRO A 1 95 ? 10.734 14.008 14.641 1 98 95 PRO A O 1
ATOM 757 N N . GLU A 1 96 ? 11.211 16.156 14.945 1 97.25 96 GLU A N 1
ATOM 758 C CA . GLU A 1 96 ? 11.453 15.992 16.375 1 97.25 96 GLU A CA 1
ATOM 759 C C . GLU A 1 96 ? 10.195 15.523 17.094 1 97.25 96 GLU A C 1
ATOM 761 O O . GLU A 1 96 ? 10.273 14.945 18.188 1 97.25 96 GLU A O 1
ATOM 766 N N . PHE A 1 97 ? 9.047 15.75 16.5 1 97.5 97 PHE A N 1
ATOM 767 C CA . PHE A 1 97 ? 7.773 15.422 17.141 1 97.5 97 PHE A CA 1
ATOM 768 C C . PHE A 1 97 ? 7.109 14.242 16.438 1 97.5 97 PHE A C 1
ATOM 770 O O . PHE A 1 97 ? 5.941 13.945 16.703 1 97.5 97 PHE A O 1
ATOM 777 N N . GLN A 1 98 ? 7.77 13.547 15.555 1 95.12 98 GLN A N 1
ATOM 778 C CA . GLN A 1 98 ? 7.215 12.422 14.805 1 95.12 98 GLN A CA 1
ATOM 779 C C . GLN A 1 98 ? 7.426 11.109 15.547 1 95.12 98 GLN A C 1
ATOM 781 O O . GLN A 1 98 ? 8.234 11.039 16.469 1 95.12 98 GLN A O 1
ATOM 786 N N . ASP A 1 99 ? 6.586 10.102 15.188 1 93.25 99 ASP A N 1
ATOM 787 C CA . ASP A 1 99 ? 6.637 8.758 15.742 1 93.25 99 ASP A CA 1
ATOM 788 C C . ASP A 1 99 ? 6.316 8.766 17.234 1 93.25 99 ASP A C 1
ATOM 790 O O . ASP A 1 99 ? 6.922 8.031 18.016 1 93.25 99 ASP A O 1
ATOM 794 N N . LYS A 1 100 ? 5.434 9.766 17.625 1 94.12 100 LYS A N 1
ATOM 795 C CA . LYS A 1 100 ? 5.035 9.906 19.031 1 94.12 100 LYS A CA 1
ATOM 796 C C . LYS A 1 100 ? 3.518 9.867 19.172 1 94.12 100 LYS A C 1
ATOM 798 O O . LYS A 1 100 ? 2.979 10.234 20.219 1 94.12 100 LYS A O 1
ATOM 803 N N . GLY A 1 101 ? 2.852 9.562 18.109 1 96.56 101 GLY A N 1
ATOM 804 C CA . GLY A 1 101 ? 1.406 9.422 18.156 1 96.56 101 GLY A CA 1
ATOM 805 C C . GLY A 1 101 ? 0.666 10.719 17.891 1 96.56 101 GLY A C 1
ATOM 806 O O . GLY A 1 101 ? -0.567 10.742 17.891 1 96.56 101 GLY A O 1
ATOM 807 N N . LEU A 1 102 ? 1.359 11.789 17.625 1 98.38 102 LEU A N 1
ATOM 808 C CA . LEU A 1 102 ? 0.736 13.094 17.484 1 98.38 102 LEU A CA 1
ATOM 809 C C . LEU A 1 102 ? -0.036 13.188 16.172 1 98.38 102 LEU A C 1
ATOM 811 O O . LEU A 1 102 ? -1.057 13.875 16.094 1 98.38 102 LEU A O 1
ATOM 815 N N . GLY A 1 103 ? 0.461 12.484 15.148 1 98.44 103 GLY A N 1
ATOM 816 C CA . GLY A 1 103 ? -0.282 12.445 13.898 1 98.44 103 GLY A CA 1
ATOM 817 C C . GLY A 1 103 ? -1.692 11.906 14.062 1 98.44 103 GLY A C 1
ATOM 818 O O . GLY A 1 103 ? -2.631 12.422 13.453 1 98.44 103 GLY A O 1
ATOM 819 N N . LEU A 1 104 ? -1.808 10.914 14.852 1 98.5 104 LEU A N 1
ATOM 820 C CA . LEU A 1 104 ? -3.113 10.312 15.086 1 98.5 104 LEU A CA 1
ATOM 821 C C . LEU A 1 104 ? -4.039 11.281 15.82 1 98.5 104 LEU A C 1
ATOM 823 O O . LEU A 1 104 ? -5.238 11.32 15.547 1 98.5 104 LEU A O 1
ATOM 827 N N . ILE A 1 105 ? -3.496 12.039 16.734 1 98.62 105 ILE A N 1
ATOM 828 C CA . ILE A 1 105 ? -4.27 13.055 17.438 1 98.62 105 ILE A CA 1
ATOM 829 C C . ILE A 1 105 ? -4.797 14.086 16.438 1 98.62 105 ILE A C 1
ATOM 831 O O . ILE A 1 105 ? -5.965 14.484 16.516 1 98.62 105 ILE A O 1
ATOM 835 N N . ILE A 1 106 ? -3.965 14.492 15.508 1 98.81 106 ILE A N 1
ATOM 836 C CA . ILE A 1 106 ? -4.359 15.453 14.492 1 98.81 106 ILE A CA 1
ATOM 837 C C . ILE A 1 106 ? -5.488 14.875 13.641 1 98.81 106 ILE A C 1
ATOM 839 O O . ILE A 1 106 ? -6.484 15.547 13.375 1 98.81 106 ILE A O 1
ATOM 843 N N . TRP A 1 107 ? -5.363 13.617 13.258 1 98.75 107 TRP A N 1
ATOM 844 C CA . TRP A 1 107 ? -6.383 12.953 12.461 1 98.75 107 TRP A CA 1
ATOM 845 C C . TRP A 1 107 ? -7.703 12.875 13.219 1 98.75 107 TRP A C 1
ATOM 847 O O . TRP A 1 107 ? -8.766 13.156 12.664 1 98.75 107 TRP A O 1
ATOM 857 N N . GLU A 1 108 ? -7.633 12.547 14.477 1 98.5 108 GLU A N 1
ATOM 858 C CA . GLU A 1 108 ? -8.836 12.461 15.305 1 98.5 108 GLU A CA 1
ATOM 859 C C . GLU A 1 108 ? -9.508 13.828 15.422 1 98.5 108 GLU A C 1
ATOM 861 O O . GLU A 1 108 ? -10.734 13.922 15.406 1 98.5 108 GLU A O 1
ATOM 866 N N . PHE A 1 109 ? -8.766 14.844 15.609 1 98.75 109 PHE A N 1
ATOM 867 C CA . PHE A 1 109 ? -9.312 16.188 15.625 1 98.75 109 PHE A CA 1
ATOM 868 C C . PHE A 1 109 ? -10.055 16.5 14.328 1 98.75 109 PHE A C 1
ATOM 870 O O . PHE A 1 109 ? -11.195 16.969 14.359 1 98.75 109 PHE A O 1
ATOM 877 N N . ILE A 1 110 ? -9.43 16.188 13.18 1 98.69 110 ILE A N 1
ATOM 878 C CA . ILE A 1 110 ? -10 16.484 11.867 1 98.69 110 ILE A CA 1
ATOM 879 C C . ILE A 1 110 ? -11.305 15.703 11.688 1 98.69 110 ILE A C 1
ATOM 881 O O . ILE A 1 110 ? -12.312 16.266 11.25 1 98.69 110 ILE A O 1
ATOM 885 N N . LYS A 1 111 ? -11.289 14.477 12.062 1 98.19 111 LYS A N 1
ATOM 886 C CA . LYS A 1 111 ? -12.516 13.688 11.977 1 98.19 111 LYS A CA 1
ATOM 887 C C . LYS A 1 111 ? -13.633 14.305 12.805 1 98.19 111 LYS A C 1
ATOM 889 O O . LYS A 1 111 ? -14.781 14.359 12.359 1 98.19 111 LYS A O 1
ATOM 894 N N . SER A 1 112 ? -13.258 14.789 13.945 1 97.81 112 SER A N 1
ATOM 895 C CA . SER A 1 112 ? -14.25 15.367 14.852 1 97.81 112 SER A CA 1
ATOM 896 C C . SER A 1 112 ? -14.766 16.703 14.32 1 97.81 112 SER A C 1
ATOM 898 O O . SER A 1 112 ? -15.922 17.062 14.57 1 97.81 112 SER A O 1
ATOM 900 N N . LYS A 1 113 ? -13.977 17.391 13.625 1 97.62 113 LYS A N 1
ATOM 901 C CA . LYS A 1 113 ? -14.312 18.719 13.117 1 97.62 113 LYS A CA 1
ATOM 902 C C . LYS A 1 113 ? -15.312 18.625 11.969 1 97.62 113 LYS A C 1
ATOM 904 O O . LYS A 1 113 ? -16.094 19.547 11.75 1 97.62 113 LYS A O 1
ATOM 909 N N . TYR A 1 114 ? -15.297 17.516 11.258 1 97.88 114 TYR A N 1
ATOM 910 C CA . TYR A 1 114 ? -16.156 17.359 10.086 1 97.88 114 TYR A CA 1
ATOM 911 C C . TYR A 1 114 ? -16.984 16.078 10.188 1 97.88 114 TYR A C 1
ATOM 913 O O . TYR A 1 114 ? -16.859 15.18 9.352 1 97.88 114 TYR A O 1
ATOM 921 N N . PRO A 1 115 ? -17.875 16.016 11.039 1 97.5 115 PRO A N 1
ATOM 922 C CA . PRO A 1 115 ? -18.625 14.797 11.375 1 97.5 115 PRO A CA 1
ATOM 923 C C . PRO A 1 115 ? -19.594 14.383 10.273 1 97.5 115 PRO A C 1
ATOM 925 O O . PRO A 1 115 ? -20.094 13.258 10.289 1 97.5 115 PRO A O 1
ATOM 928 N N . ALA A 1 116 ? -19.844 15.242 9.289 1 98.12 116 ALA A N 1
ATOM 929 C CA . ALA A 1 116 ? -20.781 14.922 8.211 1 98.12 116 ALA A CA 1
ATOM 930 C C . ALA A 1 116 ? -20.094 14.141 7.098 1 98.12 116 ALA A C 1
ATOM 932 O O . ALA A 1 116 ? -20.75 13.648 6.18 1 98.12 116 ALA A O 1
ATOM 933 N N . THR A 1 117 ? -18.828 13.992 7.223 1 98.69 117 THR A N 1
ATOM 934 C CA . THR A 1 117 ? -18.062 13.336 6.176 1 98.69 117 THR A CA 1
ATOM 935 C C . THR A 1 117 ? -18.547 11.906 5.961 1 98.69 117 THR A C 1
ATOM 937 O O . THR A 1 117 ? -18.797 11.172 6.922 1 98.69 117 THR A O 1
ATOM 940 N N . VAL A 1 118 ? -18.703 11.531 4.68 1 98.69 118 VAL A N 1
ATOM 941 C CA . VAL A 1 118 ? -19.109 10.18 4.336 1 98.69 118 VAL A CA 1
ATOM 942 C C . VAL A 1 118 ? -17.891 9.344 3.955 1 98.69 118 VAL A C 1
ATOM 944 O O . VAL A 1 118 ? -17.844 8.141 4.203 1 98.69 118 VAL A O 1
ATOM 947 N N . LYS A 1 119 ? -17 9.961 3.369 1 98.75 119 LYS A N 1
ATOM 948 C CA . LYS A 1 119 ? -15.773 9.305 2.914 1 98.75 119 LYS A CA 1
ATOM 949 C C . LYS A 1 119 ? -14.594 10.273 2.914 1 98.75 119 LYS A C 1
ATOM 951 O O . LYS A 1 119 ? -14.75 11.453 2.586 1 98.75 119 LYS A O 1
ATOM 956 N N . TRP A 1 120 ? -13.398 9.82 3.295 1 98.94 120 TRP A N 1
ATOM 957 C CA . TRP A 1 120 ? -12.141 10.539 3.143 1 98.94 120 TRP A CA 1
ATOM 958 C C . TRP A 1 120 ? -11.266 9.891 2.076 1 98.94 120 TRP A C 1
ATOM 960 O O . TRP A 1 120 ? -11.18 8.664 2 1 98.94 120 TRP A O 1
ATOM 970 N N . TYR A 1 121 ? -10.648 10.648 1.292 1 98.94 121 TYR A N 1
ATOM 971 C CA . TYR A 1 121 ? -9.523 10.227 0.464 1 98.94 121 TYR A CA 1
ATOM 972 C C . TYR A 1 121 ? -8.234 10.898 0.917 1 98.94 121 TYR A C 1
ATOM 974 O O . TYR A 1 121 ? -8.266 11.953 1.55 1 98.94 121 TYR A O 1
ATOM 982 N N . THR A 1 122 ? -7.18 10.32 0.651 1 98.81 122 THR A N 1
ATOM 983 C CA . THR A 1 122 ? -5.852 10.914 0.75 1 98.81 122 THR A CA 1
ATOM 984 C C . THR A 1 122 ? -4.875 10.219 -0.19 1 98.81 122 THR A C 1
ATOM 986 O O . THR A 1 122 ? -5.262 9.32 -0.943 1 98.81 122 THR A O 1
ATOM 989 N N . ASP A 1 123 ? -3.666 10.703 -0.252 1 98.69 123 ASP A N 1
ATOM 990 C CA . ASP A 1 123 ? -2.611 10.062 -1.033 1 98.69 123 ASP A CA 1
ATOM 991 C C . ASP A 1 123 ? -1.248 10.25 -0.372 1 98.69 123 ASP A C 1
ATOM 993 O O . ASP A 1 123 ? -1.1 11.07 0.537 1 98.69 123 ASP A O 1
ATOM 997 N N . THR A 1 124 ? -0.347 9.43 -0.664 1 98.19 124 THR A N 1
ATOM 998 C CA . THR A 1 124 ? 1.007 9.469 -0.122 1 98.19 124 THR A CA 1
ATOM 999 C C . THR A 1 124 ? 1.995 8.828 -1.095 1 98.19 124 THR A C 1
ATOM 1001 O O . THR A 1 124 ? 1.608 8.016 -1.938 1 98.19 124 THR A O 1
ATOM 1004 N N . PRO A 1 125 ? 3.191 9.203 -0.963 1 97.25 125 PRO A N 1
ATOM 1005 C CA . PRO A 1 125 ? 4.184 8.602 -1.852 1 97.25 125 PRO A CA 1
ATOM 1006 C C . PRO A 1 125 ? 4.25 7.078 -1.712 1 97.25 125 PRO A C 1
ATOM 1008 O O . PRO A 1 125 ? 4.141 6.551 -0.602 1 97.25 125 PRO A O 1
ATOM 1011 N N . GLY A 1 126 ? 4.484 6.434 -2.795 1 96.62 126 GLY A N 1
ATOM 1012 C CA . GLY A 1 126 ? 4.57 4.984 -2.826 1 96.62 126 GLY A CA 1
ATOM 1013 C C . GLY A 1 126 ? 5.742 4.434 -2.039 1 96.62 126 GLY A C 1
ATOM 1014 O O . GLY A 1 126 ? 5.699 3.301 -1.557 1 96.62 126 GLY A O 1
ATOM 1015 N N . PHE A 1 127 ? 6.719 5.223 -1.862 1 94.38 127 PHE A N 1
ATOM 1016 C CA . PHE A 1 127 ? 7.934 4.742 -1.217 1 94.38 127 PHE A CA 1
ATOM 1017 C C . PHE A 1 127 ? 7.828 4.871 0.298 1 94.38 127 PHE A C 1
ATOM 1019 O O . PHE A 1 127 ? 8.633 4.293 1.032 1 94.38 127 PHE A O 1
ATOM 1026 N N . SER A 1 128 ? 6.879 5.617 0.811 1 95.5 128 SER A N 1
ATOM 1027 C CA . SER A 1 128 ? 6.902 6.004 2.219 1 95.5 128 SER A CA 1
ATOM 1028 C C . SER A 1 128 ? 6.168 4.98 3.082 1 95.5 128 SER A C 1
ATOM 1030 O O . SER A 1 128 ? 4.996 5.168 3.416 1 95.5 128 SER A O 1
ATOM 1032 N N . ARG A 1 129 ? 6.863 3.955 3.553 1 95.69 129 ARG A N 1
ATOM 1033 C CA . ARG A 1 129 ? 6.297 2.885 4.371 1 95.69 129 ARG A CA 1
ATOM 1034 C C . ARG A 1 129 ? 5.773 3.426 5.695 1 95.69 129 ARG A C 1
ATOM 1036 O O . ARG A 1 129 ? 4.781 2.924 6.23 1 95.69 129 ARG A O 1
ATOM 1043 N N . ARG A 1 130 ? 6.418 4.445 6.195 1 95.75 130 ARG A N 1
ATOM 1044 C CA . ARG A 1 130 ? 5.953 5.086 7.422 1 95.75 130 ARG A CA 1
ATOM 1045 C C . ARG A 1 130 ? 4.555 5.664 7.242 1 95.75 130 ARG A C 1
ATOM 1047 O O . ARG A 1 130 ? 3.674 5.445 8.078 1 95.75 130 ARG A O 1
ATOM 1054 N N . ASN A 1 131 ? 4.367 6.352 6.141 1 97.38 131 ASN A N 1
ATOM 1055 C CA . ASN A 1 131 ? 3.049 6.91 5.844 1 97.38 131 ASN A CA 1
ATOM 1056 C C . ASN A 1 131 ? 2.012 5.812 5.633 1 97.38 131 ASN A C 1
ATOM 1058 O O . ASN A 1 131 ? 0.872 5.934 6.086 1 97.38 131 ASN A O 1
ATOM 1062 N N . HIS A 1 132 ? 2.461 4.766 4.934 1 98.5 132 HIS A N 1
ATOM 1063 C CA . HIS A 1 132 ? 1.535 3.656 4.73 1 98.5 132 HIS A CA 1
ATOM 1064 C C . HIS A 1 132 ? 1.037 3.1 6.062 1 98.5 132 HIS A C 1
ATOM 1066 O O . HIS A 1 132 ? -0.164 2.883 6.238 1 98.5 132 HIS A O 1
ATOM 1072 N N . ASN A 1 133 ? 1.915 2.893 6.941 1 98.38 133 ASN A N 1
ATOM 1073 C CA . ASN A 1 133 ? 1.544 2.4 8.266 1 98.38 133 ASN A CA 1
ATOM 1074 C C . ASN A 1 133 ? 0.595 3.363 8.977 1 98.38 133 ASN A C 1
ATOM 1076 O O . ASN A 1 133 ? -0.404 2.939 9.555 1 98.38 133 ASN A O 1
ATOM 1080 N N . PHE A 1 134 ? 0.889 4.633 8.922 1 98.75 134 PHE A N 1
ATOM 1081 C CA . PHE A 1 134 ? 0.069 5.652 9.57 1 98.75 134 PHE A CA 1
ATOM 1082 C C . PHE A 1 134 ? -1.354 5.625 9.023 1 98.75 134 PHE A C 1
ATOM 1084 O O . PHE A 1 134 ? -2.316 5.539 9.789 1 98.75 134 PHE A O 1
ATOM 1091 N N . TYR A 1 135 ? -1.462 5.652 7.719 1 98.81 135 TYR A N 1
ATOM 1092 C CA . TYR A 1 135 ? -2.785 5.812 7.125 1 98.81 135 TYR A CA 1
ATOM 1093 C C . TYR A 1 135 ? -3.568 4.504 7.18 1 98.81 135 TYR A C 1
ATOM 1095 O O . TYR A 1 135 ? -4.77 4.504 7.465 1 98.81 135 TYR A O 1
ATOM 1103 N N . VAL A 1 136 ? -2.881 3.385 6.953 1 98.81 136 VAL A N 1
ATOM 1104 C CA . VAL A 1 136 ? -3.59 2.111 6.895 1 98.81 136 VAL A CA 1
ATOM 1105 C C . VAL A 1 136 ? -3.842 1.593 8.305 1 98.81 136 VAL A C 1
ATOM 1107 O O . VAL A 1 136 ? -4.992 1.409 8.711 1 98.81 136 VAL A O 1
ATOM 1110 N N . ASN A 1 137 ? -2.822 1.442 9.094 1 98.75 137 ASN A N 1
ATOM 1111 C CA . ASN A 1 137 ? -2.945 0.771 10.383 1 98.75 137 ASN A CA 1
ATOM 1112 C C . ASN A 1 137 ? -3.535 1.697 11.445 1 98.75 137 ASN A C 1
ATOM 1114 O O . ASN A 1 137 ? -4.27 1.25 12.32 1 98.75 137 ASN A O 1
ATOM 1118 N N . LYS A 1 138 ? -3.172 2.955 11.391 1 98.44 138 LYS A N 1
ATOM 1119 C CA . LYS A 1 138 ? -3.553 3.846 12.477 1 98.44 138 LYS A CA 1
ATOM 1120 C C . LYS A 1 138 ? -4.832 4.605 12.148 1 98.44 138 LYS A C 1
ATOM 1122 O O . LYS A 1 138 ? -5.719 4.738 13 1 98.44 138 LYS A O 1
ATOM 1127 N N . CYS A 1 139 ? -4.98 5.047 10.938 1 98.56 139 CYS A N 1
ATOM 1128 C CA . CYS A 1 139 ? -6.094 5.922 10.586 1 98.56 139 CYS A CA 1
ATOM 1129 C C . CYS A 1 139 ? -7.246 5.129 9.992 1 98.56 139 CYS A C 1
ATOM 1131 O O . CYS A 1 139 ? -8.367 5.633 9.891 1 98.56 139 CYS A O 1
ATOM 1133 N N . GLY A 1 140 ? -6.984 3.934 9.508 1 98.56 140 GLY A N 1
ATOM 1134 C CA . GLY A 1 140 ? -8.07 3.094 9.023 1 98.56 140 GLY A CA 1
ATOM 1135 C C . GLY A 1 140 ? -8.352 3.266 7.547 1 98.56 140 GLY A C 1
ATOM 1136 O O . GLY A 1 140 ? -9.422 2.893 7.066 1 98.56 140 GLY A O 1
ATOM 1137 N N . PHE A 1 141 ? -7.391 3.893 6.82 1 98.94 141 PHE A N 1
ATOM 1138 C CA . PHE A 1 141 ? -7.52 4.004 5.375 1 98.94 141 PHE A CA 1
ATOM 1139 C C . PHE A 1 141 ? -7.18 2.678 4.699 1 98.94 141 PHE A C 1
ATOM 1141 O O . PHE A 1 141 ? -6.535 1.815 5.301 1 98.94 141 PHE A O 1
ATOM 1148 N N . LYS A 1 142 ? -7.59 2.514 3.463 1 98.94 142 LYS A N 1
ATOM 1149 C CA . LYS A 1 142 ? -7.215 1.411 2.586 1 98.94 142 LYS A CA 1
ATOM 1150 C C . LYS A 1 142 ? -6.598 1.928 1.288 1 98.94 142 LYS A C 1
ATOM 1152 O O . LYS A 1 142 ? -7.07 2.914 0.72 1 98.94 142 LYS A O 1
ATOM 1157 N N . VAL A 1 143 ? -5.551 1.267 0.838 1 98.94 143 VAL A N 1
ATOM 1158 C CA . VAL A 1 143 ? -5 1.633 -0.462 1 98.94 143 VAL A CA 1
ATOM 1159 C C . VAL A 1 143 ? -5.871 1.059 -1.574 1 98.94 143 VAL A C 1
ATOM 1161 O O . VAL A 1 143 ? -6.094 -0.153 -1.635 1 98.94 143 VAL A O 1
ATOM 1164 N N . VAL A 1 144 ? -6.309 1.915 -2.551 1 98.88 144 VAL A N 1
ATOM 1165 C CA . VAL A 1 144 ? -7.324 1.454 -3.488 1 98.88 144 VAL A CA 1
ATOM 1166 C C . VAL A 1 144 ? -6.836 1.655 -4.922 1 98.88 144 VAL A C 1
ATOM 1168 O O . VAL A 1 144 ? -7.414 1.106 -5.863 1 98.88 144 VAL A O 1
ATOM 1171 N N . LYS A 1 145 ? -5.836 2.385 -5.09 1 98.88 145 LYS A N 1
ATOM 1172 C CA . LYS A 1 145 ? -5.254 2.678 -6.398 1 98.88 145 LYS A CA 1
ATOM 1173 C C . LYS A 1 145 ? -3.803 3.127 -6.266 1 98.88 145 LYS A C 1
ATOM 1175 O O . LYS A 1 145 ? -3.412 3.684 -5.238 1 98.88 145 LYS A O 1
ATOM 1180 N N . ILE A 1 146 ? -3.014 2.844 -7.262 1 98.88 146 ILE A N 1
ATOM 1181 C CA . ILE A 1 146 ? -1.634 3.312 -7.297 1 98.88 146 ILE A CA 1
ATOM 1182 C C . ILE A 1 146 ? -1.369 4.035 -8.617 1 98.88 146 ILE A C 1
ATOM 1184 O O . ILE A 1 146 ? -1.554 3.463 -9.695 1 98.88 146 ILE A O 1
ATOM 1188 N N . LYS A 1 147 ? -1.007 5.258 -8.5 1 98.75 147 LYS A N 1
ATOM 1189 C CA . LYS A 1 147 ? -0.61 6.043 -9.664 1 98.75 147 LYS A CA 1
ATOM 1190 C C . LYS A 1 147 ? 0.892 5.938 -9.914 1 98.75 147 LYS A C 1
ATOM 1192 O O . LYS A 1 147 ? 1.685 5.934 -8.969 1 98.75 147 LYS A O 1
ATOM 1197 N N . ASN A 1 148 ? 1.296 5.859 -11.188 1 98.12 148 ASN A N 1
ATOM 1198 C CA . ASN A 1 148 ? 2.693 5.727 -11.586 1 98.12 148 ASN A CA 1
ATOM 1199 C C . ASN A 1 148 ? 3.389 4.602 -10.828 1 98.12 148 ASN A C 1
ATOM 1201 O O . ASN A 1 148 ? 4.461 4.801 -10.25 1 98.12 148 ASN A O 1
ATOM 1205 N N . PRO A 1 149 ? 2.811 3.434 -10.852 1 96.62 149 PRO A N 1
ATOM 1206 C CA . PRO A 1 149 ? 3.271 2.346 -9.984 1 96.62 149 PRO A CA 1
ATOM 1207 C C . PRO A 1 149 ? 4.691 1.893 -10.312 1 96.62 149 PRO A C 1
ATOM 1209 O O . PRO A 1 149 ? 5.363 1.295 -9.469 1 96.62 149 PRO A O 1
ATOM 1212 N N . ARG A 1 150 ? 5.246 2.168 -11.492 1 92.31 150 ARG A N 1
ATOM 1213 C CA . ARG A 1 150 ? 6.57 1.701 -11.891 1 92.31 150 ARG A CA 1
ATOM 1214 C C . ARG A 1 150 ? 7.633 2.76 -11.609 1 92.31 150 ARG A C 1
ATOM 1216 O O . ARG A 1 150 ? 8.828 2.514 -11.789 1 92.31 150 ARG A O 1
ATOM 1223 N N . ASP A 1 151 ? 7.164 3.967 -11.141 1 95.06 151 ASP A N 1
ATOM 1224 C CA . ASP A 1 151 ? 8.078 5.062 -10.836 1 95.06 151 ASP A CA 1
ATOM 1225 C C . ASP A 1 151 ? 8.414 5.094 -9.344 1 95.06 151 ASP A C 1
ATOM 1227 O O . ASP A 1 151 ? 7.574 5.453 -8.516 1 95.06 151 ASP A O 1
ATOM 1231 N N . LYS A 1 152 ? 9.594 4.773 -9.078 1 90.25 152 LYS A N 1
ATOM 1232 C CA . LYS A 1 152 ? 10.055 4.656 -7.695 1 90.25 152 LYS A CA 1
ATOM 1233 C C . LYS A 1 152 ? 9.938 5.992 -6.965 1 90.25 152 LYS A C 1
ATOM 1235 O O . LYS A 1 152 ? 9.758 6.023 -5.746 1 90.25 152 LYS A O 1
ATOM 1240 N N . TYR A 1 153 ? 10.016 7.098 -7.676 1 91.75 153 TYR A N 1
ATOM 1241 C CA . TYR A 1 153 ? 10.109 8.414 -7.059 1 91.75 153 TYR A CA 1
ATOM 1242 C C . TYR A 1 153 ? 8.75 9.109 -7.051 1 91.75 153 TYR A C 1
ATOM 1244 O O . TYR A 1 153 ? 8.461 9.906 -6.156 1 91.75 153 TYR A O 1
ATOM 1252 N N . ASN A 1 154 ? 7.922 8.688 -7.977 1 95.31 154 ASN A N 1
ATOM 1253 C CA . ASN A 1 154 ? 6.703 9.469 -8.172 1 95.31 154 ASN A CA 1
ATOM 1254 C C . ASN A 1 154 ? 5.453 8.609 -8 1 95.31 154 ASN A C 1
ATOM 1256 O O . ASN A 1 154 ? 4.332 9.086 -8.172 1 95.31 154 ASN A O 1
ATOM 1260 N N . GLY A 1 155 ? 5.695 7.344 -7.746 1 97.38 155 GLY A N 1
ATOM 1261 C CA . GLY A 1 155 ? 4.535 6.531 -7.41 1 97.38 155 GLY A CA 1
ATOM 1262 C C . GLY A 1 155 ? 3.738 7.086 -6.242 1 97.38 155 GLY A C 1
ATOM 1263 O O . GLY A 1 155 ? 4.312 7.598 -5.281 1 97.38 155 GLY A O 1
ATOM 1264 N N . THR A 1 156 ? 2.395 6.965 -6.395 1 98.56 156 THR A N 1
ATOM 1265 C CA . THR A 1 156 ? 1.499 7.523 -5.387 1 98.56 156 THR A CA 1
ATOM 1266 C C . THR A 1 156 ? 0.398 6.527 -5.031 1 98.56 156 THR A C 1
ATOM 1268 O O . THR A 1 156 ? -0.256 5.977 -5.918 1 98.56 156 THR A O 1
ATOM 1271 N N . TYR A 1 157 ? 0.273 6.266 -3.793 1 98.88 157 TYR A N 1
ATOM 1272 C CA . TYR A 1 157 ? -0.819 5.434 -3.299 1 98.88 157 TYR A CA 1
ATOM 1273 C C . TYR A 1 157 ? -2.045 6.281 -2.973 1 98.88 157 TYR A C 1
ATOM 1275 O O . TYR A 1 157 ? -1.944 7.277 -2.252 1 98.88 157 TYR A O 1
ATOM 1283 N N . ILE A 1 158 ? -3.137 5.926 -3.537 1 98.94 158 ILE A N 1
ATOM 1284 C CA . ILE A 1 158 ? -4.422 6.551 -3.246 1 98.94 158 ILE A CA 1
ATOM 1285 C C . ILE A 1 158 ? -5.176 5.727 -2.205 1 98.94 158 ILE A C 1
ATOM 1287 O O . ILE A 1 158 ? -5.312 4.512 -2.35 1 98.94 158 ILE A O 1
ATOM 1291 N N . LEU A 1 159 ? -5.598 6.434 -1.171 1 98.94 159 LEU A N 1
ATOM 1292 C CA . LEU A 1 159 ? -6.23 5.738 -0.056 1 98.94 159 LEU A CA 1
ATOM 1293 C C . LEU A 1 159 ? -7.625 6.293 0.209 1 98.94 159 LEU A C 1
ATOM 1295 O O . LEU A 1 159 ? -7.883 7.477 -0.024 1 98.94 159 LEU A O 1
ATOM 1299 N N . GLU A 1 160 ? -8.469 5.461 0.73 1 98.88 160 GLU A N 1
ATOM 1300 C CA . GLU A 1 160 ? -9.812 5.902 1.092 1 98.88 160 GLU A CA 1
ATOM 1301 C C . GLU A 1 160 ? -10.234 5.34 2.445 1 98.88 160 GLU A C 1
ATOM 1303 O O . GLU A 1 160 ? -9.703 4.316 2.887 1 98.88 160 GLU A O 1
ATOM 1308 N N . LYS A 1 161 ? -11.102 5.977 3.098 1 98.81 161 LYS A N 1
ATOM 1309 C CA . LYS A 1 161 ? -11.742 5.547 4.336 1 98.81 161 LYS A CA 1
ATOM 1310 C C . LYS A 1 161 ? -13.234 5.852 4.312 1 98.81 161 LYS A C 1
ATOM 1312 O O . LYS A 1 161 ? -13.641 7.016 4.246 1 98.81 161 LYS A O 1
ATOM 1317 N N . GLN A 1 162 ? -14.031 4.848 4.352 1 98.56 162 GLN A N 1
ATOM 1318 C CA . GLN A 1 162 ? -15.477 5.016 4.477 1 98.56 162 GLN A CA 1
ATOM 1319 C C . GLN A 1 162 ? -15.875 5.316 5.918 1 98.56 162 GLN A C 1
ATOM 1321 O O . GLN A 1 162 ? -15.453 4.617 6.844 1 98.56 162 GLN A O 1
ATOM 1326 N N . ILE A 1 163 ? -16.688 6.324 6.102 1 97.69 163 ILE A N 1
ATOM 1327 C CA . ILE A 1 163 ? -17.125 6.707 7.438 1 97.69 163 ILE A CA 1
ATOM 1328 C C . ILE A 1 163 ? -18.578 6.27 7.648 1 97.69 163 ILE A C 1
ATOM 1330 O O . ILE A 1 163 ? -18.906 5.68 8.68 1 97.69 163 ILE A O 1
ATOM 1334 N N . LYS A 1 164 ? -19.562 6.73 6.754 1 90.81 164 LYS A N 1
ATOM 1335 C CA . LYS A 1 164 ? -20.984 6.395 6.805 1 90.81 164 LYS A CA 1
ATOM 1336 C C . LYS A 1 164 ? -21.406 5.609 5.566 1 90.81 164 LYS A C 1
ATOM 1338 O O . LYS A 1 164 ? -20.844 5.793 4.484 1 90.81 164 LYS A O 1
ATOM 1343 N N . MET B 1 1 ? -6.215 -31.375 -17.219 1 91.56 1 MET B N 1
ATOM 1344 C CA . MET B 1 1 ? -5.598 -30.156 -17.75 1 91.56 1 MET B CA 1
ATOM 1345 C C . MET B 1 1 ? -6.656 -29.188 -18.266 1 91.56 1 MET B C 1
ATOM 1347 O O . MET B 1 1 ? -7.551 -29.594 -19.016 1 91.56 1 MET B O 1
ATOM 1351 N N . GLU B 1 2 ? -6.59 -27.906 -17.766 1 96.75 2 GLU B N 1
ATOM 1352 C CA . GLU B 1 2 ? -7.5 -26.844 -18.203 1 96.75 2 GLU B CA 1
ATOM 1353 C C . GLU B 1 2 ? -6.754 -25.75 -18.938 1 96.75 2 GLU B C 1
ATOM 1355 O O . GLU B 1 2 ? -5.59 -25.469 -18.641 1 96.75 2 GLU B O 1
ATOM 1360 N N . VAL B 1 3 ? -7.477 -25.25 -19.953 1 97.88 3 VAL B N 1
ATOM 1361 C CA . VAL B 1 3 ? -6.887 -24.141 -20.703 1 97.88 3 VAL B CA 1
ATOM 1362 C C . VAL B 1 3 ? -7.707 -22.859 -20.469 1 97.88 3 VAL B C 1
ATOM 1364 O O . VAL B 1 3 ? -8.938 -22.891 -20.516 1 97.88 3 VAL B O 1
ATOM 1367 N N . TYR B 1 4 ? -7 -21.859 -20.234 1 98 4 TYR B N 1
ATOM 1368 C CA . TYR B 1 4 ? -7.621 -20.547 -20.016 1 98 4 TYR B CA 1
ATOM 1369 C C . TYR B 1 4 ? -6.695 -19.422 -20.453 1 98 4 TYR B C 1
ATOM 1371 O O . TYR B 1 4 ? -5.539 -19.359 -20.031 1 98 4 TYR B O 1
ATOM 1379 N N . GLY B 1 5 ? -7.109 -18.469 -21.328 1 97.25 5 GLY B N 1
ATOM 1380 C CA . GLY B 1 5 ? -6.32 -17.312 -21.75 1 97.25 5 GLY B CA 1
ATOM 1381 C C . GLY B 1 5 ? -5 -17.703 -22.391 1 97.25 5 GLY B C 1
ATOM 1382 O O . GLY B 1 5 ? -3.992 -17.031 -22.203 1 97.25 5 GLY B O 1
ATOM 1383 N N . GLY B 1 6 ? -4.902 -18.875 -22.969 1 97.25 6 GLY B N 1
ATOM 1384 C CA . GLY B 1 6 ? -3.703 -19.328 -23.656 1 97.25 6 GLY B CA 1
ATOM 1385 C C . GLY B 1 6 ? -2.734 -20.047 -22.734 1 97.25 6 GLY B C 1
ATOM 1386 O O . GLY B 1 6 ? -1.655 -20.469 -23.172 1 97.25 6 GLY B O 1
ATOM 1387 N N . LEU B 1 7 ? -3.115 -20.219 -21.531 1 98.62 7 LEU B N 1
ATOM 1388 C CA . LEU B 1 7 ? -2.295 -20.922 -20.547 1 98.62 7 LEU B CA 1
ATOM 1389 C C . LEU B 1 7 ? -2.914 -22.266 -20.188 1 98.62 7 LEU B C 1
ATOM 1391 O O . LEU B 1 7 ? -4.133 -22.438 -20.266 1 98.62 7 LEU B O 1
ATOM 1395 N N . GLN B 1 8 ? -2.047 -23.156 -19.875 1 98.81 8 GLN B N 1
ATOM 1396 C CA . GLN B 1 8 ? -2.486 -24.469 -19.422 1 98.81 8 GLN B CA 1
ATOM 1397 C C . GLN B 1 8 ? -2.373 -24.594 -17.906 1 98.81 8 GLN B C 1
ATOM 1399 O O . GLN B 1 8 ? -1.338 -24.25 -17.328 1 98.81 8 GLN B O 1
ATOM 1404 N N . PHE B 1 9 ? -3.447 -25.094 -17.266 1 98.81 9 PHE B N 1
ATOM 1405 C CA . PHE B 1 9 ? -3.486 -25.297 -15.812 1 98.81 9 PHE B CA 1
ATOM 1406 C C . PHE B 1 9 ? -3.633 -26.781 -15.477 1 98.81 9 PHE B C 1
ATOM 1408 O O . PHE B 1 9 ? -4.547 -27.438 -15.969 1 98.81 9 PHE B O 1
ATOM 1415 N N . GLU B 1 10 ? -2.697 -27.281 -14.703 1 98.69 10 GLU B N 1
ATOM 1416 C CA . GLU B 1 10 ? -2.748 -28.656 -14.227 1 98.69 10 GLU B CA 1
ATOM 1417 C C . GLU B 1 10 ? -2.648 -28.703 -12.703 1 98.69 10 GLU B C 1
ATOM 1419 O O . GLU B 1 10 ? -1.896 -27.938 -12.094 1 98.69 10 GLU B O 1
ATOM 1424 N N . ILE B 1 11 ? -3.355 -29.672 -12.156 1 98.5 11 ILE B N 1
ATOM 1425 C CA . ILE B 1 11 ? -3.248 -29.859 -10.711 1 98.5 11 ILE B CA 1
ATOM 1426 C C . ILE B 1 11 ? -1.802 -30.156 -10.336 1 98.5 11 ILE B C 1
ATOM 1428 O O . ILE B 1 11 ? -1.158 -31 -10.961 1 98.5 11 ILE B O 1
ATOM 1432 N N . PHE B 1 12 ? -1.338 -29.422 -9.328 1 98.75 12 PHE B N 1
ATOM 1433 C CA . PHE B 1 12 ? 0.04 -29.547 -8.867 1 98.75 12 PHE B CA 1
ATOM 1434 C C . PHE B 1 12 ? 0.281 -30.906 -8.227 1 98.75 12 PHE B C 1
ATOM 1436 O O . PHE B 1 12 ? -0.555 -31.391 -7.465 1 98.75 12 PHE B O 1
ATOM 1443 N N . ASN B 1 13 ? 1.382 -31.516 -8.547 1 98.12 13 ASN B N 1
ATOM 1444 C CA . ASN B 1 13 ? 1.748 -32.781 -7.93 1 98.12 13 ASN B CA 1
ATOM 1445 C C . ASN B 1 13 ? 3.232 -32.844 -7.582 1 98.12 13 ASN B C 1
ATOM 1447 O O . ASN B 1 13 ? 3.971 -31.891 -7.855 1 98.12 13 ASN B O 1
ATOM 1451 N N . GLU B 1 14 ? 3.664 -33.875 -6.977 1 98.19 14 GLU B N 1
ATOM 1452 C CA . GLU B 1 14 ? 5.016 -34 -6.438 1 98.19 14 GLU B CA 1
ATOM 1453 C C . GLU B 1 14 ? 6.062 -33.844 -7.539 1 98.19 14 GLU B C 1
ATOM 1455 O O . GLU B 1 14 ? 7.125 -33.25 -7.316 1 98.19 14 GLU B O 1
ATOM 1460 N N . GLU B 1 15 ? 5.828 -34.312 -8.695 1 97.94 15 GLU B N 1
ATOM 1461 C CA . GLU B 1 15 ? 6.781 -34.25 -9.805 1 97.94 15 GLU B CA 1
ATOM 1462 C C . GLU B 1 15 ? 7.039 -32.781 -10.227 1 97.94 15 GLU B C 1
ATOM 1464 O O . GLU B 1 15 ? 8.094 -32.5 -10.797 1 97.94 15 GLU B O 1
ATOM 1469 N N . ASP B 1 16 ? 6.113 -31.953 -9.945 1 98.69 16 ASP B N 1
ATOM 1470 C CA . ASP B 1 16 ? 6.23 -30.547 -10.344 1 98.69 16 ASP B CA 1
ATOM 1471 C C . ASP B 1 16 ? 7.211 -29.797 -9.445 1 98.69 16 ASP B C 1
ATOM 1473 O O . ASP B 1 16 ? 7.695 -28.734 -9.805 1 98.69 16 ASP B O 1
ATOM 1477 N N . VAL B 1 17 ? 7.492 -30.344 -8.266 1 98.81 17 VAL B N 1
ATOM 1478 C CA . VAL B 1 17 ? 8.367 -29.672 -7.309 1 98.81 17 VAL B CA 1
ATOM 1479 C C . VAL B 1 17 ? 9.742 -29.438 -7.93 1 98.81 17 VAL B C 1
ATOM 1481 O O . VAL B 1 17 ? 10.266 -28.328 -7.898 1 98.81 17 VAL B O 1
ATOM 1484 N N . ASP B 1 18 ? 10.258 -30.422 -8.539 1 98.19 18 ASP B N 1
ATOM 1485 C CA . ASP B 1 18 ? 11.602 -30.312 -9.102 1 98.19 18 ASP B CA 1
ATOM 1486 C C . ASP B 1 18 ? 11.641 -29.344 -10.266 1 98.19 18 ASP B C 1
ATOM 1488 O O . ASP B 1 18 ? 12.609 -28.609 -10.438 1 98.19 18 ASP B O 1
ATOM 1492 N N . VAL B 1 19 ? 10.609 -29.344 -11.039 1 98.25 19 VAL B N 1
ATOM 1493 C CA . VAL B 1 19 ? 10.539 -28.531 -12.25 1 98.25 19 VAL B CA 1
ATOM 1494 C C . VAL B 1 19 ? 10.32 -27.078 -11.867 1 98.25 19 VAL B C 1
ATOM 1496 O O . VAL B 1 19 ? 10.93 -26.172 -12.461 1 98.25 19 VAL B O 1
ATOM 1499 N N . LEU B 1 20 ? 9.539 -26.812 -10.859 1 98.81 20 LEU B N 1
ATOM 1500 C CA . LEU B 1 20 ? 9.078 -25.453 -10.578 1 98.81 20 LEU B CA 1
ATOM 1501 C C . LEU B 1 20 ? 9.945 -24.781 -9.516 1 98.81 20 LEU B C 1
ATOM 1503 O O . LEU B 1 20 ? 9.922 -23.562 -9.367 1 98.81 20 LEU B O 1
ATOM 1507 N N . THR B 1 21 ? 10.766 -25.547 -8.773 1 98.88 21 THR B N 1
ATOM 1508 C CA . THR B 1 21 ? 11.594 -24.969 -7.727 1 98.88 21 THR B CA 1
ATOM 1509 C C . THR B 1 21 ? 12.602 -23.984 -8.312 1 98.88 21 THR B C 1
ATOM 1511 O O . THR B 1 21 ? 12.734 -22.859 -7.828 1 98.88 21 THR B O 1
ATOM 1514 N N . PRO B 1 22 ? 13.328 -24.359 -9.391 1 98.81 22 PRO B N 1
ATOM 1515 C CA . PRO B 1 22 ? 14.258 -23.359 -9.953 1 98.81 22 PRO B CA 1
ATOM 1516 C C . PRO B 1 22 ? 13.539 -22.125 -10.5 1 98.81 22 PRO B C 1
ATOM 1518 O O . PRO B 1 22 ? 14.094 -21.031 -10.453 1 98.81 22 PRO B O 1
ATOM 1521 N N . ILE B 1 23 ? 12.344 -22.297 -11.023 1 98.81 23 ILE B N 1
ATOM 1522 C CA . ILE B 1 23 ? 11.555 -21.172 -11.516 1 98.81 23 ILE B CA 1
ATOM 1523 C C . ILE B 1 23 ? 11.156 -20.266 -10.352 1 98.81 23 ILE B C 1
ATOM 1525 O O . ILE B 1 23 ? 11.289 -19.047 -10.438 1 98.81 23 ILE B O 1
ATOM 1529 N N . MET B 1 24 ? 10.695 -20.906 -9.273 1 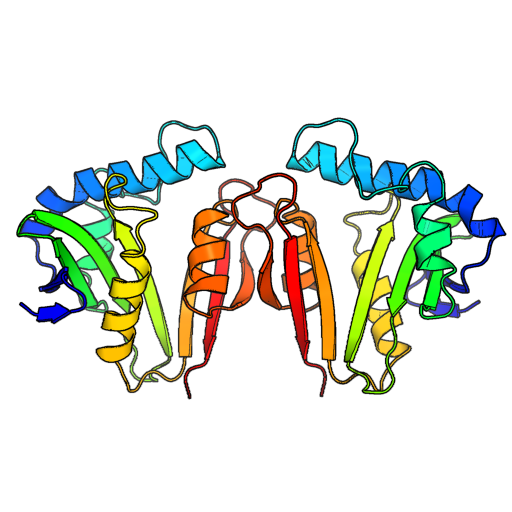98.81 24 MET B N 1
ATOM 1530 C CA . MET B 1 24 ? 10.344 -20.141 -8.078 1 98.81 24 MET B CA 1
ATOM 1531 C C . MET B 1 24 ? 11.547 -19.375 -7.547 1 98.81 24 MET B C 1
ATOM 1533 O O . MET B 1 24 ? 11.43 -18.188 -7.234 1 98.81 24 MET B O 1
ATOM 1537 N N . LYS B 1 25 ? 12.664 -20.031 -7.488 1 98.81 25 LYS B N 1
ATOM 1538 C CA . LYS B 1 25 ? 13.875 -19.375 -7.012 1 98.81 25 LYS B CA 1
ATOM 1539 C C . LYS B 1 25 ? 14.203 -18.141 -7.844 1 98.81 25 LYS B C 1
ATOM 1541 O O . LYS B 1 25 ? 14.484 -17.078 -7.297 1 98.81 25 LYS B O 1
ATOM 1546 N N . ARG B 1 26 ? 14.109 -18.266 -9.172 1 98.62 26 ARG B N 1
ATOM 1547 C CA . ARG B 1 26 ? 14.398 -17.141 -10.055 1 98.62 26 ARG B CA 1
ATOM 1548 C C . ARG B 1 26 ? 13.406 -16 -9.828 1 98.62 26 ARG B C 1
ATOM 1550 O O . ARG B 1 26 ? 13.781 -14.828 -9.82 1 98.62 26 ARG B O 1
ATOM 1557 N N . ALA B 1 27 ? 12.172 -16.359 -9.672 1 98.31 27 ALA B N 1
ATOM 1558 C CA . ALA B 1 27 ? 11.125 -15.367 -9.5 1 98.31 27 ALA B CA 1
ATOM 1559 C C . ALA B 1 27 ? 11.336 -14.562 -8.219 1 98.31 27 ALA B C 1
ATOM 1561 O O . ALA B 1 27 ? 11.289 -13.328 -8.234 1 98.31 27 ALA B O 1
ATOM 1562 N N . PHE B 1 28 ? 11.617 -15.234 -7.09 1 98 28 PHE B N 1
ATOM 1563 C CA . PHE B 1 28 ? 11.797 -14.57 -5.805 1 98 28 PHE B CA 1
ATOM 1564 C C . PHE B 1 28 ? 13.109 -13.805 -5.77 1 98 28 PHE B C 1
ATOM 1566 O O . PHE B 1 28 ? 13.18 -12.703 -5.215 1 98 28 PHE B O 1
ATOM 1573 N N . ASP B 1 29 ? 14.141 -14.352 -6.359 1 98.25 29 ASP B N 1
ATOM 1574 C CA . ASP B 1 29 ? 15.414 -13.648 -6.445 1 98.25 29 ASP B CA 1
ATOM 1575 C C . ASP B 1 29 ? 15.281 -12.352 -7.242 1 98.25 29 ASP B C 1
ATOM 1577 O O . ASP B 1 29 ? 15.82 -11.32 -6.855 1 98.25 29 ASP B O 1
ATOM 1581 N N . GLU B 1 30 ? 14.586 -12.469 -8.336 1 97.62 30 GLU B N 1
ATOM 1582 C CA . GLU B 1 30 ? 14.375 -11.297 -9.18 1 97.62 30 GLU B CA 1
ATOM 1583 C C . GLU B 1 30 ? 13.641 -10.195 -8.414 1 97.62 30 GLU B C 1
ATOM 1585 O O . GLU B 1 30 ? 14.008 -9.023 -8.5 1 97.62 30 GLU B O 1
ATOM 1590 N N . ASP B 1 31 ? 12.594 -10.516 -7.688 1 96.25 31 ASP B N 1
ATOM 1591 C CA . ASP B 1 31 ? 11.844 -9.547 -6.898 1 96.25 31 ASP B CA 1
ATOM 1592 C C . ASP B 1 31 ? 12.727 -8.898 -5.836 1 96.25 31 ASP B C 1
ATOM 1594 O O . ASP B 1 31 ? 12.703 -7.68 -5.656 1 96.25 31 ASP B O 1
ATOM 1598 N N . THR B 1 32 ? 13.523 -9.695 -5.172 1 96.69 32 THR B N 1
ATOM 1599 C CA . THR B 1 32 ? 14.422 -9.234 -4.121 1 96.69 32 THR B CA 1
ATOM 1600 C C . THR B 1 32 ? 15.5 -8.312 -4.699 1 96.69 32 THR B C 1
ATOM 1602 O O . THR B 1 32 ? 15.805 -7.27 -4.121 1 96.69 32 THR B O 1
ATOM 1605 N N . GLN B 1 33 ? 16.047 -8.703 -5.832 1 96.44 33 GLN B N 1
ATOM 1606 C CA . GLN B 1 33 ? 17.062 -7.879 -6.496 1 96.44 33 GLN B CA 1
ATOM 1607 C C . GLN B 1 33 ? 16.484 -6.527 -6.906 1 96.44 33 GLN B C 1
ATOM 1609 O O . GLN B 1 33 ? 17.078 -5.484 -6.621 1 96.44 33 GLN B O 1
ATOM 1614 N N . ARG B 1 34 ? 15.367 -6.555 -7.492 1 94.44 34 ARG B N 1
ATOM 1615 C CA . ARG B 1 34 ? 14.719 -5.363 -8.031 1 94.44 34 ARG B CA 1
ATOM 1616 C C . ARG B 1 34 ? 14.398 -4.363 -6.926 1 94.44 34 ARG B C 1
ATOM 1618 O O . ARG B 1 34 ? 14.555 -3.154 -7.109 1 94.44 34 ARG B O 1
ATOM 1625 N N . HIS B 1 35 ? 14.039 -4.82 -5.766 1 93.56 35 HIS B N 1
ATOM 1626 C CA . HIS B 1 35 ? 13.461 -3.92 -4.773 1 93.56 35 HIS B CA 1
ATOM 1627 C C . HIS B 1 35 ? 14.414 -3.707 -3.602 1 93.56 35 HIS B C 1
ATOM 1629 O O . HIS B 1 35 ? 14.359 -2.67 -2.936 1 93.56 35 HIS B O 1
ATOM 1635 N N . LEU B 1 36 ? 15.297 -4.637 -3.346 1 93.12 36 LEU B N 1
ATOM 1636 C CA . LEU B 1 36 ? 16.172 -4.535 -2.184 1 93.12 36 LEU B CA 1
ATOM 1637 C C . LEU B 1 36 ? 17.641 -4.508 -2.607 1 93.12 36 LEU B C 1
ATOM 1639 O O . LEU B 1 36 ? 18.531 -4.348 -1.771 1 93.12 36 LEU B O 1
ATOM 1643 N N . ASN B 1 37 ? 17.875 -4.672 -3.846 1 94.31 37 ASN B N 1
ATOM 1644 C CA . ASN B 1 37 ? 19.234 -4.738 -4.387 1 94.31 37 ASN B CA 1
ATOM 1645 C C . ASN B 1 37 ? 20.047 -5.848 -3.725 1 94.31 37 ASN B C 1
ATOM 1647 O O . ASN B 1 37 ? 21.203 -5.652 -3.391 1 94.31 37 ASN B O 1
ATOM 1651 N N . GLN B 1 38 ? 19.453 -6.969 -3.432 1 95.69 38 GLN B N 1
ATOM 1652 C CA . GLN B 1 38 ? 20.078 -8.195 -2.939 1 95.69 38 GLN B CA 1
ATOM 1653 C C . GLN B 1 38 ? 19.938 -9.328 -3.953 1 95.69 38 GLN B C 1
ATOM 1655 O O . GLN B 1 38 ? 18.906 -9.453 -4.613 1 95.69 38 GLN B O 1
ATOM 1660 N N . PRO B 1 39 ? 20.922 -10.133 -4.031 1 96.19 39 PRO B N 1
ATOM 1661 C CA . PRO B 1 39 ? 20.938 -11.117 -5.109 1 96.19 39 PRO B CA 1
ATOM 1662 C C . PRO B 1 39 ? 19.922 -12.242 -4.895 1 96.19 39 PRO B C 1
ATOM 1664 O O . PRO B 1 39 ? 19.453 -12.844 -5.859 1 96.19 39 PRO B O 1
ATOM 1667 N N . THR B 1 40 ? 19.719 -12.578 -3.643 1 96.75 40 THR B N 1
ATOM 1668 C CA . THR B 1 40 ? 18.812 -13.68 -3.326 1 96.75 40 THR B CA 1
ATOM 1669 C C . THR B 1 40 ? 17.859 -13.289 -2.195 1 96.75 40 THR B C 1
ATOM 1671 O O . THR B 1 40 ? 18.172 -12.406 -1.395 1 96.75 40 THR B O 1
ATOM 1674 N N . GLY B 1 41 ? 16.703 -13.922 -2.211 1 95.38 41 GLY B N 1
ATOM 1675 C CA . GLY B 1 41 ? 15.727 -13.727 -1.141 1 95.38 41 GLY B CA 1
ATOM 1676 C C . GLY B 1 41 ? 14.359 -14.297 -1.461 1 95.38 41 GLY B C 1
ATOM 1677 O O . GLY B 1 41 ? 13.93 -14.273 -2.615 1 95.38 41 GLY B O 1
ATOM 1678 N N . GLY B 1 42 ? 13.734 -14.82 -0.508 1 95.62 42 GLY B N 1
ATOM 1679 C CA . GLY B 1 42 ? 12.406 -15.406 -0.571 1 95.62 42 GLY B CA 1
ATOM 1680 C C . GLY B 1 42 ? 11.969 -16.047 0.734 1 95.62 42 GLY B C 1
ATOM 1681 O O . GLY B 1 42 ? 12.68 -15.953 1.739 1 95.62 42 GLY B O 1
ATOM 1682 N N . PRO B 1 43 ? 10.805 -16.547 0.703 1 96.62 43 PRO B N 1
ATOM 1683 C CA . PRO B 1 43 ? 10.367 -17.25 1.917 1 96.62 43 PRO B CA 1
ATOM 1684 C C . PRO B 1 43 ? 11.18 -18.516 2.199 1 96.62 43 PRO B C 1
ATOM 1686 O O . PRO B 1 43 ? 11.953 -18.953 1.352 1 96.62 43 PRO B O 1
ATOM 1689 N N . ASP B 1 44 ? 11.008 -18.969 3.332 1 96.81 44 ASP B N 1
ATOM 1690 C CA . ASP B 1 44 ? 11.719 -20.188 3.723 1 96.81 44 ASP B CA 1
ATOM 1691 C C . ASP B 1 44 ? 11.438 -21.328 2.744 1 96.81 44 ASP B C 1
ATOM 1693 O O . ASP B 1 44 ? 10.281 -21.594 2.404 1 96.81 44 ASP B O 1
ATOM 1697 N N . GLY B 1 45 ? 12.531 -21.938 2.236 1 98.38 45 GLY B N 1
ATOM 1698 C CA . GLY B 1 45 ? 12.398 -23.125 1.406 1 98.38 45 GLY B CA 1
ATOM 1699 C C . GLY B 1 45 ? 12.078 -22.812 -0.042 1 98.38 45 GLY B C 1
ATOM 1700 O O . GLY B 1 45 ? 11.781 -23.703 -0.829 1 98.38 45 GLY B O 1
ATOM 1701 N N . TYR B 1 46 ? 12.172 -21.594 -0.459 1 98.44 46 TYR B N 1
ATOM 1702 C CA . TYR B 1 46 ? 11.773 -21.188 -1.801 1 98.44 46 TYR B CA 1
ATOM 1703 C C . TYR B 1 46 ? 12.734 -21.734 -2.848 1 98.44 46 TYR B C 1
ATOM 1705 O O . TYR B 1 46 ? 12.422 -21.766 -4.039 1 98.44 46 TYR B O 1
ATOM 1713 N N . ASP B 1 47 ? 13.93 -22.156 -2.375 1 98.44 47 ASP B N 1
ATOM 1714 C CA . ASP B 1 47 ? 14.992 -22.453 -3.324 1 98.44 47 ASP B CA 1
ATOM 1715 C C . ASP B 1 47 ? 15.406 -23.922 -3.25 1 98.44 47 ASP B C 1
ATOM 1717 O O . ASP B 1 47 ? 16.406 -24.328 -3.848 1 98.44 47 ASP B O 1
ATOM 1721 N N . ASN B 1 48 ? 14.641 -24.703 -2.523 1 98.5 48 ASN B N 1
ATOM 1722 C CA . ASN B 1 48 ? 15.062 -26.078 -2.387 1 98.5 48 ASN B CA 1
ATOM 1723 C C . ASN B 1 48 ? 13.875 -27.047 -2.441 1 98.5 48 ASN B C 1
ATOM 1725 O O . ASN B 1 48 ? 14.008 -28.219 -2.113 1 98.5 48 ASN B O 1
ATOM 1729 N N . GLY B 1 49 ? 12.758 -26.547 -2.768 1 98.56 49 GLY B N 1
ATOM 1730 C CA . GLY B 1 49 ? 11.57 -27.375 -2.938 1 98.56 49 GLY B CA 1
ATOM 1731 C C . GLY B 1 49 ? 10.719 -27.453 -1.687 1 98.56 49 GLY B C 1
ATOM 1732 O O . GLY B 1 49 ? 9.539 -27.812 -1.754 1 98.56 49 GLY B O 1
ATOM 1733 N N . ASP B 1 50 ? 11.195 -27.094 -0.523 1 98.75 50 ASP B N 1
ATOM 1734 C CA . ASP B 1 50 ? 10.484 -27.234 0.744 1 98.75 50 ASP B CA 1
ATOM 1735 C C . ASP B 1 50 ? 9.242 -26.359 0.783 1 98.75 50 ASP B C 1
ATOM 1737 O O . ASP B 1 50 ? 8.211 -26.75 1.322 1 98.75 50 ASP B O 1
ATOM 1741 N N . PHE B 1 51 ? 9.32 -25.266 0.225 1 98.75 51 PHE B N 1
ATOM 1742 C CA . PHE B 1 51 ? 8.172 -24.359 0.191 1 98.75 51 PHE B CA 1
ATOM 1743 C C . PHE B 1 51 ? 7.016 -25 -0.574 1 98.75 51 PHE B C 1
ATOM 1745 O O . PHE B 1 51 ? 5.883 -25.016 -0.091 1 98.75 51 PHE B O 1
ATOM 1752 N N . LEU B 1 52 ? 7.289 -25.5 -1.737 1 98.88 52 LEU B N 1
ATOM 1753 C CA . LEU B 1 52 ? 6.258 -26.094 -2.584 1 98.88 52 LEU B CA 1
ATOM 1754 C C . LEU B 1 52 ? 5.691 -27.359 -1.948 1 98.88 52 LEU B C 1
ATOM 1756 O O . LEU B 1 52 ? 4.484 -27.594 -2.008 1 98.88 52 LEU B O 1
ATOM 1760 N N . ARG B 1 53 ? 6.555 -28.125 -1.351 1 98.69 53 ARG B N 1
ATOM 1761 C CA . ARG B 1 53 ? 6.082 -29.344 -0.681 1 98.69 53 ARG B CA 1
ATOM 1762 C C . ARG B 1 53 ? 5.18 -29 0.499 1 98.69 53 ARG B C 1
ATOM 1764 O O . ARG B 1 53 ? 4.188 -29.672 0.748 1 98.69 53 ARG B O 1
ATOM 1771 N N . LYS B 1 54 ? 5.551 -27.984 1.141 1 98.5 54 LYS B N 1
ATOM 1772 C CA . LYS B 1 54 ? 4.812 -27.578 2.332 1 98.5 54 LYS B CA 1
ATOM 1773 C C . LYS B 1 54 ? 3.471 -26.953 1.961 1 98.5 54 LYS B C 1
ATOM 1775 O O . LYS B 1 54 ? 2.453 -27.219 2.6 1 98.5 54 LYS B O 1
ATOM 1780 N N . TYR B 1 55 ? 3.432 -26.172 0.878 1 98.62 55 TYR B N 1
ATOM 1781 C CA . TYR B 1 55 ? 2.26 -25.344 0.661 1 98.62 55 TYR B CA 1
ATOM 1782 C C . TYR B 1 55 ? 1.481 -25.797 -0.567 1 98.62 55 TYR B C 1
ATOM 1784 O O . TYR B 1 55 ? 0.25 -25.875 -0.539 1 98.62 55 TYR B O 1
ATOM 1792 N N . ALA B 1 56 ? 2.137 -26.094 -1.654 1 98.75 56 ALA B N 1
ATOM 1793 C CA . ALA B 1 56 ? 1.434 -26.484 -2.877 1 98.75 56 ALA B CA 1
ATOM 1794 C C . ALA B 1 56 ? 0.849 -27.891 -2.758 1 98.75 56 ALA B C 1
ATOM 1796 O O . ALA B 1 56 ? -0.183 -28.188 -3.361 1 98.75 56 ALA B O 1
ATOM 1797 N N . LEU B 1 57 ? 1.508 -28.719 -1.989 1 98.5 57 LEU B N 1
ATOM 1798 C CA . LEU B 1 57 ? 1.062 -30.094 -1.839 1 98.5 57 LEU B CA 1
ATOM 1799 C C . LEU B 1 57 ? 0.275 -30.281 -0.545 1 98.5 57 LEU B C 1
ATOM 1801 O O . LEU B 1 57 ? -0.125 -31.391 -0.207 1 98.5 57 LEU B O 1
ATOM 1805 N N . ASN B 1 58 ? 0.115 -29.172 0.204 1 97.88 58 ASN B N 1
ATOM 1806 C CA . ASN B 1 58 ? -0.694 -29.25 1.416 1 97.88 58 ASN B CA 1
ATOM 1807 C C . ASN B 1 58 ? -2.121 -29.688 1.112 1 97.88 58 ASN B C 1
ATOM 1809 O O . ASN B 1 58 ? -2.75 -29.188 0.181 1 97.88 58 ASN B O 1
ATOM 1813 N N . PRO B 1 59 ? -2.648 -30.625 1.878 1 96.38 59 PRO B N 1
ATOM 1814 C CA . PRO B 1 59 ? -4.008 -31.109 1.619 1 96.38 59 PRO B CA 1
ATOM 1815 C C . PRO B 1 59 ? -5.059 -30 1.741 1 96.38 59 PRO B C 1
ATOM 1817 O O . PRO B 1 59 ? -6.145 -30.125 1.172 1 96.38 59 PRO B O 1
ATOM 1820 N N . ALA B 1 60 ? -4.734 -28.953 2.459 1 96.38 60 ALA B N 1
ATOM 1821 C CA . ALA B 1 60 ? -5.68 -27.859 2.691 1 96.38 60 ALA B CA 1
ATOM 1822 C C . ALA B 1 60 ? -5.613 -26.828 1.574 1 96.38 60 ALA B C 1
ATOM 1824 O O . ALA B 1 60 ? -6.438 -25.906 1.517 1 96.38 60 ALA B O 1
ATOM 1825 N N . SER B 1 61 ? -4.656 -26.969 0.691 1 98.31 61 SER B N 1
ATOM 1826 C CA . SER B 1 61 ? -4.504 -26.016 -0.395 1 98.31 61 SER B CA 1
ATOM 1827 C C . SER B 1 61 ? -4.941 -26.609 -1.729 1 98.31 61 SER B C 1
ATOM 1829 O O . SER B 1 61 ? -5.195 -27.812 -1.822 1 98.31 61 SER B O 1
ATOM 1831 N N . GLN B 1 62 ? -5.188 -25.781 -2.691 1 98.44 62 GLN B N 1
ATOM 1832 C CA . GLN B 1 62 ? -5.289 -26.109 -4.109 1 98.44 62 GLN B CA 1
ATOM 1833 C C . GLN B 1 62 ? -4.207 -25.391 -4.914 1 98.44 62 GLN B C 1
ATOM 1835 O O . GLN B 1 62 ? -3.961 -24.203 -4.715 1 98.44 62 GLN B O 1
ATOM 1840 N N . ALA B 1 63 ? -3.506 -26.203 -5.707 1 98.81 63 ALA B N 1
ATOM 1841 C CA . ALA B 1 63 ? -2.422 -25.609 -6.48 1 98.81 63 ALA B CA 1
ATOM 1842 C C . ALA B 1 63 ? -2.461 -26.078 -7.934 1 98.81 63 ALA B C 1
ATOM 1844 O O . ALA B 1 63 ? -2.842 -27.219 -8.211 1 98.81 63 ALA B O 1
ATOM 1845 N N . TYR B 1 64 ? -2.045 -25.156 -8.82 1 98.88 64 TYR B N 1
ATOM 1846 C CA . TYR B 1 64 ? -2.002 -25.453 -10.25 1 98.88 64 TYR B CA 1
ATOM 1847 C C . TYR B 1 64 ? -0.639 -25.109 -10.836 1 98.88 64 TYR B C 1
ATOM 1849 O O . TYR B 1 64 ? -0.116 -24.016 -10.602 1 98.88 64 TYR B O 1
ATOM 1857 N N . LYS B 1 65 ? -0.087 -26.031 -11.492 1 98.88 65 LYS B N 1
ATOM 1858 C CA . LYS B 1 65 ? 1.025 -25.719 -12.383 1 98.88 65 LYS B CA 1
ATOM 1859 C C . LYS B 1 65 ? 0.545 -24.984 -13.633 1 98.88 65 LYS B C 1
ATOM 1861 O O . LYS B 1 65 ? -0.46 -25.359 -14.234 1 98.88 65 LYS B O 1
ATOM 1866 N N . VAL B 1 66 ? 1.207 -23.969 -13.984 1 98.88 66 VAL B N 1
ATOM 1867 C CA . VAL B 1 66 ? 0.856 -23.156 -15.148 1 98.88 66 VAL B CA 1
ATOM 1868 C C . VAL B 1 66 ? 1.895 -23.359 -16.25 1 98.88 66 VAL B C 1
ATOM 1870 O O . VAL B 1 66 ? 3.098 -23.25 -16 1 98.88 66 VAL B O 1
ATOM 1873 N N . SER B 1 67 ? 1.423 -23.656 -17.453 1 98.81 67 SER B N 1
ATOM 1874 C CA . SER B 1 67 ? 2.309 -23.844 -18.594 1 98.81 67 SER B CA 1
ATOM 1875 C C . SER B 1 67 ? 1.866 -23 -19.781 1 98.81 67 SER B C 1
ATOM 1877 O O . SER B 1 67 ? 0.684 -22.672 -19.906 1 98.81 67 SER B O 1
ATOM 1879 N N . LYS B 1 68 ? 2.783 -22.594 -20.5 1 98.38 68 LYS B N 1
ATOM 1880 C CA . LYS B 1 68 ? 2.568 -21.938 -21.781 1 98.38 68 LYS B CA 1
ATOM 1881 C C . LYS B 1 68 ? 3.273 -22.672 -22.906 1 98.38 68 LYS B C 1
ATOM 1883 O O . LYS B 1 68 ? 4.48 -22.906 -22.844 1 98.38 68 LYS B O 1
ATOM 1888 N N . ASP B 1 69 ? 2.559 -23.047 -23.953 1 96.94 69 ASP B N 1
ATOM 1889 C CA . ASP B 1 69 ? 3.096 -23.797 -25.094 1 96.94 69 ASP B CA 1
ATOM 1890 C C . ASP B 1 69 ? 3.82 -25.062 -24.625 1 96.94 69 ASP B C 1
ATOM 1892 O O . ASP B 1 69 ? 4.938 -25.328 -25.078 1 96.94 69 ASP B O 1
ATOM 1896 N N . GLY B 1 70 ? 3.301 -25.594 -23.609 1 95.94 70 GLY B N 1
ATOM 1897 C CA . GLY B 1 70 ? 3.787 -26.875 -23.125 1 95.94 70 GLY B CA 1
ATOM 1898 C C . GLY B 1 70 ? 4.926 -26.75 -22.141 1 95.94 70 GLY B C 1
ATOM 1899 O O . GLY B 1 70 ? 5.391 -27.75 -21.578 1 95.94 70 GLY B O 1
ATOM 1900 N N . LYS B 1 71 ? 5.336 -25.594 -21.938 1 97.88 71 LYS B N 1
ATOM 1901 C CA . LYS B 1 71 ? 6.445 -25.344 -21.016 1 97.88 71 LYS B CA 1
ATOM 1902 C C . LYS B 1 71 ? 5.949 -24.812 -19.688 1 97.88 71 LYS B C 1
ATOM 1904 O O . LYS B 1 71 ? 5.211 -23.812 -19.641 1 97.88 71 LYS B O 1
ATOM 1909 N N . PRO B 1 72 ? 6.395 -25.531 -18.547 1 98.75 72 PRO B N 1
ATOM 1910 C CA . PRO B 1 72 ? 6.047 -24.953 -17.25 1 98.75 72 PRO B CA 1
ATOM 1911 C C . PRO B 1 72 ? 6.656 -23.578 -17.031 1 98.75 72 PRO B C 1
ATOM 1913 O O . PRO B 1 72 ? 7.848 -23.375 -17.281 1 98.75 72 PRO B O 1
ATOM 1916 N N . ILE B 1 73 ? 5.801 -22.609 -16.562 1 98.88 73 ILE B N 1
ATOM 1917 C CA . ILE B 1 73 ? 6.32 -21.25 -16.438 1 98.88 73 ILE B CA 1
ATOM 1918 C C . ILE B 1 73 ? 6.043 -20.719 -15.031 1 98.88 73 ILE B C 1
ATOM 1920 O O . ILE B 1 73 ? 6.48 -19.625 -14.672 1 98.88 73 ILE B O 1
ATOM 1924 N N . GLY B 1 74 ? 5.277 -21.453 -14.203 1 98.88 74 GLY B N 1
ATOM 1925 C CA . GLY B 1 74 ? 4.965 -21 -12.859 1 98.88 74 GLY B CA 1
ATOM 1926 C C . GLY B 1 74 ? 3.871 -21.812 -12.195 1 98.88 74 GLY B C 1
ATOM 1927 O O . GLY B 1 74 ? 3.598 -22.938 -12.602 1 98.88 74 GLY B O 1
ATOM 1928 N N . ALA B 1 75 ? 3.299 -21.234 -11.148 1 98.88 75 ALA B N 1
ATOM 1929 C CA . ALA B 1 75 ? 2.225 -21.906 -10.414 1 98.88 75 ALA B CA 1
ATOM 1930 C C . ALA B 1 75 ? 1.404 -20.891 -9.609 1 98.88 75 ALA B C 1
ATOM 1932 O O . ALA B 1 75 ? 1.788 -19.734 -9.492 1 98.88 75 ALA B O 1
ATOM 1933 N N . VAL B 1 76 ? 0.281 -21.359 -9.164 1 98.94 76 VAL B N 1
ATOM 1934 C CA . VAL B 1 76 ? -0.567 -20.625 -8.234 1 98.94 76 VAL B CA 1
ATOM 1935 C C . VAL B 1 76 ? -1.051 -21.562 -7.129 1 98.94 76 VAL B C 1
ATOM 1937 O O . VAL B 1 76 ? -1.392 -22.719 -7.387 1 98.94 76 VAL B O 1
ATOM 1940 N N . ILE B 1 77 ? -0.986 -21.094 -5.918 1 98.88 77 ILE B N 1
ATOM 1941 C CA . ILE B 1 77 ? -1.421 -21.828 -4.73 1 98.88 77 ILE B CA 1
ATOM 1942 C C . ILE B 1 77 ? -2.521 -21.031 -4.02 1 98.88 77 ILE B C 1
ATOM 1944 O O . ILE B 1 77 ? -2.355 -19.859 -3.725 1 98.88 77 ILE B O 1
ATOM 1948 N N . VAL B 1 78 ? -3.695 -21.672 -3.723 1 98.88 78 VAL B N 1
ATOM 1949 C CA . VAL B 1 78 ? -4.812 -21.016 -3.059 1 98.88 78 VAL B CA 1
ATOM 1950 C C . VAL B 1 78 ? -5.316 -21.875 -1.907 1 98.88 78 VAL B C 1
ATOM 1952 O O . VAL B 1 78 ? -5.109 -23.094 -1.896 1 98.88 78 VAL B O 1
ATOM 1955 N N . TRP B 1 79 ? -5.887 -21.281 -0.91 1 98.75 79 TRP B N 1
ATOM 1956 C CA . TRP B 1 79 ? -6.598 -21.938 0.184 1 98.75 79 TRP B CA 1
ATOM 1957 C C . TRP B 1 79 ? -8.094 -21.656 0.112 1 98.75 79 TRP B C 1
ATOM 1959 O O . TRP B 1 79 ? -8.523 -20.5 0.249 1 98.75 79 TRP B O 1
ATOM 1969 N N . ILE B 1 80 ? -8.836 -22.672 -0.077 1 98.19 80 ILE B N 1
ATOM 1970 C CA . ILE B 1 80 ? -10.281 -22.562 -0.234 1 98.19 80 ILE B CA 1
ATOM 1971 C C . ILE B 1 80 ? -10.977 -23.047 1.041 1 98.19 80 ILE B C 1
ATOM 1973 O O . ILE B 1 80 ? -10.82 -24.203 1.445 1 98.19 80 ILE B O 1
ATOM 1977 N N . LYS B 1 81 ? -11.68 -22.094 1.616 1 97.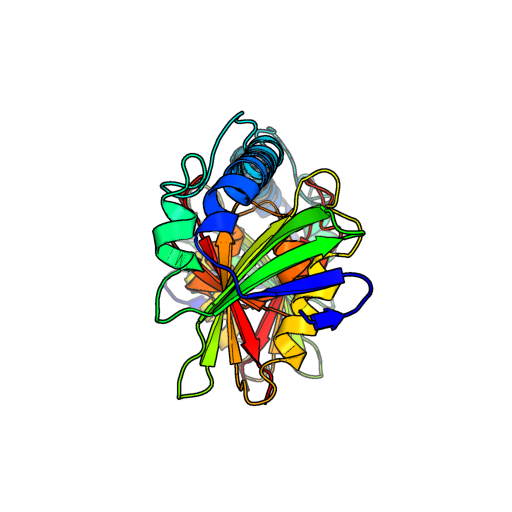69 81 LYS B N 1
ATOM 1978 C CA . LYS B 1 81 ? -12.281 -22.391 2.914 1 97.69 81 LYS B CA 1
ATOM 1979 C C . LYS B 1 81 ? -13.781 -22.641 2.777 1 97.69 81 LYS B C 1
ATOM 1981 O O . LYS B 1 81 ? -14.398 -22.234 1.797 1 97.69 81 LYS B O 1
ATOM 1986 N N . GLU B 1 82 ? -14.312 -23.203 3.801 1 96.38 82 GLU B N 1
ATOM 1987 C CA . GLU B 1 82 ? -15.727 -23.562 3.795 1 96.38 82 GLU B CA 1
ATOM 1988 C C . GLU B 1 82 ? -16.625 -22.328 3.818 1 96.38 82 GLU B C 1
ATOM 1990 O O . GLU B 1 82 ? -17.703 -22.328 3.23 1 96.38 82 GLU B O 1
ATOM 1995 N N . ASN B 1 83 ? -16.203 -21.297 4.43 1 97.31 83 ASN B N 1
ATOM 1996 C CA . ASN B 1 83 ? -17 -20.094 4.535 1 97.31 83 ASN B CA 1
ATOM 1997 C C . ASN B 1 83 ? -16.875 -19.219 3.287 1 97.31 83 ASN B C 1
ATOM 1999 O O . ASN B 1 83 ? -17.422 -18.125 3.234 1 97.31 83 ASN B O 1
ATOM 2003 N N . ASN B 1 84 ? -16.094 -19.656 2.285 1 98 84 ASN B N 1
ATOM 2004 C CA . ASN B 1 84 ? -15.914 -19.016 0.988 1 98 84 ASN B CA 1
ATOM 2005 C C . ASN B 1 84 ? -15.125 -17.719 1.115 1 98 84 ASN B C 1
ATOM 2007 O O . ASN B 1 84 ? -15.219 -16.844 0.253 1 98 84 ASN B O 1
ATOM 2011 N N . VAL B 1 85 ? -14.469 -17.5 2.297 1 98.69 85 VAL B N 1
ATOM 2012 C CA . VAL B 1 85 ? -13.43 -16.5 2.443 1 98.69 85 VAL B CA 1
ATOM 2013 C C . VAL B 1 85 ? -12.062 -17.125 2.18 1 98.69 85 VAL B C 1
ATOM 2015 O O . VAL B 1 85 ? -11.5 -17.797 3.051 1 98.69 85 VAL B O 1
ATOM 2018 N N . ASN B 1 86 ? -11.602 -16.938 0.957 1 98.81 86 ASN B N 1
ATOM 2019 C CA . ASN B 1 86 ? -10.461 -17.688 0.451 1 98.81 86 ASN B CA 1
ATOM 2020 C C . ASN B 1 86 ? -9.18 -16.859 0.49 1 98.81 86 ASN B C 1
ATOM 2022 O O . ASN B 1 86 ? -9.227 -15.656 0.715 1 98.81 86 ASN B O 1
ATOM 2026 N N . PHE B 1 87 ? -8.078 -17.531 0.338 1 98.88 87 PHE B N 1
ATOM 2027 C CA . PHE B 1 87 ? -6.77 -16.891 0.405 1 98.88 87 PHE B CA 1
ATOM 2028 C C . PHE B 1 87 ? -5.941 -17.234 -0.828 1 98.88 87 PHE B C 1
ATOM 2030 O O . PHE B 1 87 ? -5.723 -18.406 -1.13 1 98.88 87 PHE B O 1
ATOM 2037 N N . LEU B 1 88 ? -5.578 -16.203 -1.584 1 98.81 88 LEU B N 1
ATOM 2038 C CA . LEU B 1 88 ? -4.605 -16.344 -2.662 1 98.81 88 LEU B CA 1
ATOM 2039 C C . LEU B 1 88 ? -3.188 -16.406 -2.111 1 98.81 88 LEU B C 1
ATOM 2041 O O . LEU B 1 88 ? -2.6 -15.367 -1.794 1 98.81 88 LEU B O 1
ATOM 2045 N N . GLY B 1 89 ? -2.645 -17.5 -1.985 1 98.31 89 GLY B N 1
ATOM 2046 C CA . GLY B 1 89 ? -1.372 -17.719 -1.314 1 98.31 89 GLY B CA 1
ATOM 2047 C C . GLY B 1 89 ? -0.185 -17.188 -2.102 1 98.31 89 GLY B C 1
ATOM 2048 O O . GLY B 1 89 ? 0.525 -16.297 -1.642 1 98.31 89 GLY B O 1
ATOM 2049 N N . ASN B 1 90 ? -0.016 -17.812 -3.326 1 97.88 90 ASN B N 1
ATOM 2050 C CA . ASN B 1 90 ? 1.17 -17.484 -4.113 1 97.88 90 ASN B CA 1
ATOM 2051 C C . ASN B 1 90 ? 0.901 -17.609 -5.609 1 97.88 90 ASN B C 1
ATOM 2053 O O . ASN B 1 90 ? 0.236 -18.547 -6.047 1 97.88 90 ASN B O 1
ATOM 2057 N N . ILE B 1 91 ? 1.353 -16.641 -6.316 1 98.44 91 ILE B N 1
ATOM 2058 C CA . ILE B 1 91 ? 1.504 -16.703 -7.766 1 98.44 91 ILE B CA 1
ATOM 2059 C C . ILE B 1 91 ? 2.955 -16.422 -8.148 1 98.44 91 ILE B C 1
ATOM 2061 O O . ILE B 1 91 ? 3.523 -15.406 -7.73 1 98.44 91 ILE B O 1
ATOM 2065 N N . PHE B 1 92 ? 3.508 -17.266 -8.797 1 98.62 92 PHE B N 1
ATOM 2066 C CA . PHE B 1 92 ? 4.832 -16.938 -9.312 1 98.62 92 PHE B CA 1
ATOM 2067 C C . PHE B 1 92 ? 4.98 -17.406 -10.75 1 98.62 92 PHE B C 1
ATOM 2069 O O . PHE B 1 92 ? 4.406 -18.422 -11.141 1 98.62 92 PHE B O 1
ATOM 2076 N N . LEU B 1 93 ? 5.66 -16.656 -11.516 1 98.75 93 LEU B N 1
ATOM 2077 C CA . LEU B 1 93 ? 6.02 -16.906 -12.898 1 98.75 93 LEU B CA 1
ATOM 2078 C C . LEU B 1 93 ? 7.52 -16.734 -13.117 1 98.75 93 LEU B C 1
ATOM 2080 O O . LEU B 1 93 ? 8.141 -15.867 -12.5 1 98.75 93 LEU B O 1
ATOM 2084 N N . ASP B 1 94 ? 8.039 -17.484 -14.031 1 98.56 94 ASP B N 1
ATOM 2085 C CA . ASP B 1 94 ? 9.406 -17.219 -14.469 1 98.56 94 ASP B CA 1
ATOM 2086 C C . ASP B 1 94 ? 9.586 -15.773 -14.906 1 98.56 94 ASP B C 1
ATOM 2088 O O . ASP B 1 94 ? 8.742 -15.227 -15.617 1 98.56 94 ASP B O 1
ATOM 2092 N N . PRO B 1 95 ? 10.672 -15.18 -14.477 1 98 95 PRO B N 1
ATOM 2093 C CA . PRO B 1 95 ? 10.883 -13.766 -14.789 1 98 95 PRO B CA 1
ATOM 2094 C C . PRO B 1 95 ? 10.781 -13.477 -16.281 1 98 95 PRO B C 1
ATOM 2096 O O . PRO B 1 95 ? 10.328 -12.398 -16.688 1 98 95 PRO B O 1
ATOM 2099 N N . GLU B 1 96 ? 11.141 -14.414 -17.109 1 97.19 96 GLU B N 1
ATOM 2100 C CA . GLU B 1 96 ? 11.086 -14.219 -18.562 1 97.19 96 GLU B CA 1
ATOM 2101 C C . GLU B 1 96 ? 9.648 -14.016 -19.031 1 97.19 96 GLU B C 1
ATOM 2103 O O . GLU B 1 96 ? 9.414 -13.461 -20.109 1 97.19 96 GLU B O 1
ATOM 2108 N N . PHE B 1 97 ? 8.688 -14.453 -18.25 1 97.44 97 PHE B N 1
ATOM 2109 C CA . PHE B 1 97 ? 7.281 -14.383 -18.625 1 97.44 97 PHE B CA 1
ATOM 2110 C C . PHE B 1 97 ? 6.543 -13.336 -17.812 1 97.44 97 PHE B C 1
ATOM 2112 O O . PHE B 1 97 ? 5.312 -13.258 -17.844 1 97.44 97 PHE B O 1
ATOM 2119 N N . GLN B 1 98 ? 7.219 -12.516 -17.031 1 95 98 GLN B N 1
ATOM 2120 C CA . GLN B 1 98 ? 6.605 -11.508 -16.188 1 95 98 GLN B CA 1
ATOM 2121 C C . GLN B 1 98 ? 6.43 -10.188 -16.922 1 95 98 GLN B C 1
ATOM 2123 O O . GLN B 1 98 ? 7.023 -9.977 -17.984 1 95 98 GLN B O 1
ATOM 2128 N N . ASP B 1 99 ? 5.5 -9.352 -16.406 1 93.06 99 ASP B N 1
ATOM 2129 C CA . ASP B 1 99 ? 5.195 -8.023 -16.938 1 93.06 99 ASP B CA 1
ATOM 2130 C C . ASP B 1 99 ? 4.617 -8.117 -18.344 1 93.06 99 ASP B C 1
ATOM 2132 O O . ASP B 1 99 ? 4.922 -7.289 -19.203 1 93.06 99 ASP B O 1
ATOM 2136 N N . LYS B 1 100 ? 3.877 -9.273 -18.578 1 93.94 100 LYS B N 1
ATOM 2137 C CA . LYS B 1 100 ? 3.268 -9.508 -19.891 1 93.94 100 LYS B CA 1
ATOM 2138 C C . LYS B 1 100 ? 1.768 -9.758 -19.766 1 93.94 100 LYS B C 1
ATOM 2140 O O . LYS B 1 100 ? 1.131 -10.242 -20.703 1 93.94 100 LYS B O 1
ATOM 2145 N N . GLY B 1 101 ? 1.267 -9.57 -18.578 1 96.5 101 GLY B N 1
ATOM 2146 C CA . GLY B 1 101 ? -0.166 -9.695 -18.375 1 96.5 101 GLY B CA 1
ATOM 2147 C C . GLY B 1 101 ? -0.587 -11.109 -18 1 96.5 101 GLY B C 1
ATOM 2148 O O . GLY B 1 101 ? -1.771 -11.367 -17.766 1 96.5 101 GLY B O 1
ATOM 2149 N N . LEU B 1 102 ? 0.326 -12.016 -17.891 1 98.38 102 LEU B N 1
ATOM 2150 C CA . LEU B 1 102 ? -0 -13.422 -17.656 1 98.38 102 LEU B CA 1
ATOM 2151 C C . LEU B 1 102 ? -0.487 -13.633 -16.234 1 98.38 102 LEU B C 1
ATOM 2153 O O . LEU B 1 102 ? -1.331 -14.492 -15.977 1 98.38 102 LEU B O 1
ATOM 2157 N N . GLY B 1 103 ? 0.048 -12.836 -15.289 1 98.44 103 GLY B N 1
ATOM 2158 C CA . GLY B 1 103 ? -0.447 -12.914 -13.922 1 98.44 103 GLY B CA 1
ATOM 2159 C C . GLY B 1 103 ? -1.938 -12.648 -13.812 1 98.44 103 GLY B C 1
ATOM 2160 O O . GLY B 1 103 ? -2.635 -13.32 -13.047 1 98.44 103 GLY B O 1
ATOM 2161 N N . LEU B 1 104 ? -2.373 -11.711 -14.555 1 98.5 104 LEU B N 1
ATOM 2162 C CA . LEU B 1 104 ? -3.791 -11.359 -14.531 1 98.5 104 LEU B CA 1
ATOM 2163 C C . LEU B 1 104 ? -4.637 -12.492 -15.094 1 98.5 104 LEU B C 1
ATOM 2165 O O . LEU B 1 104 ? -5.738 -12.758 -14.609 1 98.5 104 LEU B O 1
ATOM 2169 N N . ILE B 1 105 ? -4.137 -13.156 -16.125 1 98.62 105 ILE B N 1
ATOM 2170 C CA . ILE B 1 105 ? -4.828 -14.312 -16.688 1 98.62 105 ILE B CA 1
ATOM 2171 C C . ILE B 1 105 ? -4.961 -15.406 -15.633 1 98.62 105 ILE B C 1
ATOM 2173 O O . ILE B 1 105 ? -6.027 -16.016 -15.492 1 98.62 105 ILE B O 1
ATOM 2177 N N . ILE B 1 106 ? -3.92 -15.641 -14.867 1 98.81 106 ILE B N 1
ATOM 2178 C CA . ILE B 1 106 ? -3.936 -16.641 -13.812 1 98.81 106 ILE B CA 1
ATOM 2179 C C . ILE B 1 106 ? -4.977 -16.281 -12.758 1 98.81 106 ILE B C 1
ATOM 2181 O O . ILE B 1 106 ? -5.766 -17.125 -12.328 1 98.81 106 ILE B O 1
ATOM 2185 N N . TRP B 1 107 ? -5.016 -15.008 -12.383 1 98.75 107 TRP B N 1
ATOM 2186 C CA . TRP B 1 107 ? -5.98 -14.531 -11.406 1 98.75 107 TRP B CA 1
ATOM 2187 C C . TRP B 1 107 ? -7.406 -14.719 -11.906 1 98.75 107 TRP B C 1
ATOM 2189 O O . TRP B 1 107 ? -8.281 -15.18 -11.172 1 98.75 107 TRP B O 1
ATOM 2199 N N . GLU B 1 108 ? -7.629 -14.391 -13.148 1 98.5 108 GLU B N 1
ATOM 2200 C CA . GLU B 1 108 ? -8.953 -14.555 -13.742 1 98.5 108 GLU B CA 1
ATOM 2201 C C . GLU B 1 108 ? -9.375 -16.016 -13.766 1 98.5 108 GLU B C 1
ATOM 2203 O O . GLU B 1 108 ? -10.539 -16.344 -13.516 1 98.5 108 GLU B O 1
ATOM 2208 N N . PHE B 1 109 ? -8.5 -16.875 -14.102 1 98.75 109 PHE B N 1
ATOM 2209 C CA . PHE B 1 109 ? -8.781 -18.312 -14.039 1 98.75 109 PHE B CA 1
ATOM 2210 C C . PHE B 1 109 ? -9.203 -18.719 -12.641 1 98.75 109 PHE B C 1
ATOM 2212 O O . PHE B 1 109 ? -10.219 -19.391 -12.461 1 98.75 109 PHE B O 1
ATOM 2219 N N . ILE B 1 110 ? -8.445 -18.297 -11.609 1 98.69 110 ILE B N 1
ATOM 2220 C CA . ILE B 1 110 ? -8.703 -18.656 -10.227 1 98.69 110 ILE B CA 1
ATOM 2221 C C . ILE B 1 110 ? -10.078 -18.141 -9.797 1 98.69 110 ILE B C 1
ATOM 2223 O O . ILE B 1 110 ? -10.859 -18.859 -9.188 1 98.69 110 ILE B O 1
ATOM 2227 N N . LYS B 1 111 ? -10.359 -16.938 -10.148 1 98.19 111 LYS B N 1
ATOM 2228 C CA . LYS B 1 111 ? -11.672 -16.391 -9.82 1 98.19 111 LYS B CA 1
ATOM 2229 C C . LYS B 1 111 ? -12.781 -17.219 -10.445 1 98.19 111 LYS B C 1
ATOM 2231 O O . LYS B 1 111 ? -13.805 -17.484 -9.805 1 98.19 111 LYS B O 1
ATOM 2236 N N . SER B 1 112 ? -12.539 -17.625 -11.648 1 97.81 112 SER B N 1
ATOM 2237 C CA . SER B 1 112 ? -13.555 -18.391 -12.359 1 97.81 112 SER B CA 1
ATOM 2238 C C . SER B 1 112 ? -13.711 -19.797 -11.773 1 97.81 112 SER B C 1
ATOM 2240 O O . SER B 1 112 ? -14.797 -20.375 -11.805 1 97.81 112 SER B O 1
ATOM 2242 N N . LYS B 1 113 ? -12.695 -20.312 -11.242 1 97.62 113 LYS B N 1
ATOM 2243 C CA . LYS B 1 113 ? -12.68 -21.672 -10.711 1 97.62 113 LYS B CA 1
ATOM 2244 C C . LYS B 1 113 ? -13.445 -21.766 -9.398 1 97.62 113 LYS B C 1
ATOM 2246 O O . LYS B 1 113 ? -14 -22.812 -9.062 1 97.62 113 LYS B O 1
ATOM 2251 N N . TYR B 1 114 ? -13.5 -20.656 -8.68 1 97.94 114 TYR B N 1
ATOM 2252 C CA . TYR B 1 114 ? -14.141 -20.641 -7.371 1 97.94 114 TYR B CA 1
ATOM 2253 C C . TYR B 1 114 ? -15.203 -19.547 -7.293 1 97.94 114 TYR B C 1
ATOM 2255 O O . TYR B 1 114 ? -15.102 -18.625 -6.48 1 97.94 114 TYR B O 1
ATOM 2263 N N . PRO B 1 115 ? -16.234 -19.688 -7.965 1 97.5 115 PRO B N 1
ATOM 2264 C CA . PRO B 1 115 ? -17.234 -18.625 -8.141 1 97.5 115 PRO B CA 1
ATOM 2265 C C . PRO B 1 115 ? -18.047 -18.391 -6.871 1 97.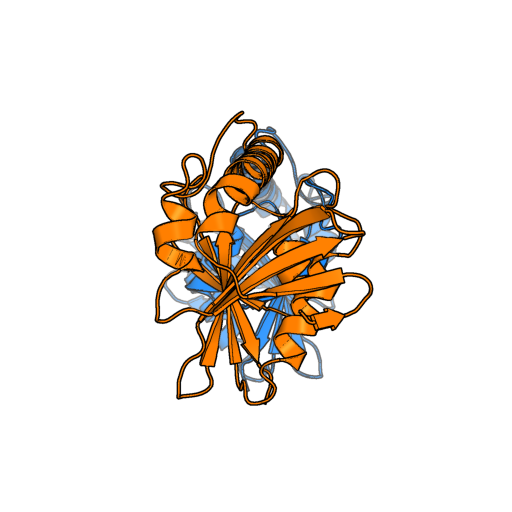5 115 PRO B C 1
ATOM 2267 O O . PRO B 1 115 ? -18.75 -17.375 -6.773 1 97.5 115 PRO B O 1
ATOM 2270 N N . ALA B 1 116 ? -17.953 -19.266 -5.871 1 98.19 116 ALA B N 1
ATOM 2271 C CA . ALA B 1 116 ? -18.719 -19.109 -4.641 1 98.19 116 ALA B CA 1
ATOM 2272 C C . ALA B 1 116 ? -18 -18.188 -3.656 1 98.19 116 ALA B C 1
ATOM 2274 O O . ALA B 1 116 ? -18.547 -17.812 -2.623 1 98.19 116 ALA B O 1
ATOM 2275 N N . THR B 1 117 ? -16.828 -17.812 -4 1 98.69 117 THR B N 1
ATOM 2276 C CA . THR B 1 117 ? -16.016 -16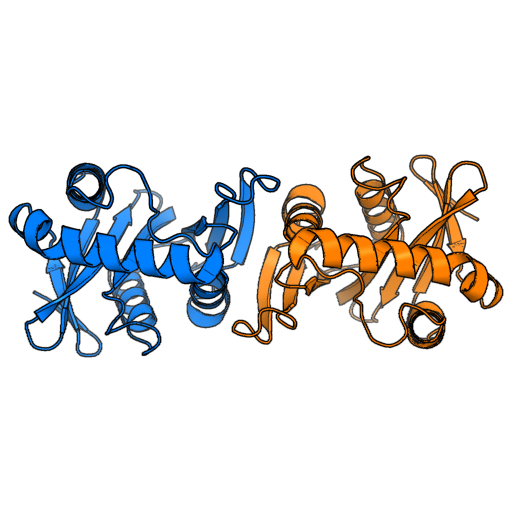.984 -3.105 1 98.69 117 THR B CA 1
ATOM 2277 C C . THR B 1 117 ? -16.719 -15.68 -2.777 1 98.69 117 THR B C 1
ATOM 2279 O O . THR B 1 117 ? -17.266 -15.023 -3.666 1 98.69 117 THR B O 1
ATOM 2282 N N . VAL B 1 118 ? -16.703 -15.32 -1.488 1 98.69 118 VAL B N 1
ATOM 2283 C CA . VAL B 1 118 ? -17.297 -14.055 -1.051 1 98.69 118 VAL B CA 1
ATOM 2284 C C . VAL B 1 118 ? -16.203 -13.008 -0.884 1 98.69 118 VAL B C 1
ATOM 2286 O O . VAL B 1 118 ? -16.422 -11.82 -1.125 1 98.69 118 VAL B O 1
ATOM 2289 N N . LYS B 1 119 ? -15.117 -13.43 -0.483 1 98.75 119 LYS B N 1
ATOM 2290 C CA . LYS B 1 119 ? -13.977 -12.547 -0.249 1 98.75 119 LYS B CA 1
ATOM 2291 C C . LYS B 1 119 ? -12.664 -13.273 -0.483 1 98.75 119 LYS B C 1
ATOM 2293 O O . LYS B 1 119 ? -12.531 -14.453 -0.147 1 98.75 119 LYS B O 1
ATOM 2298 N N . TRP B 1 120 ? -11.672 -12.602 -1.065 1 98.94 120 TRP B N 1
ATOM 2299 C CA . TRP B 1 120 ? -10.297 -13.078 -1.158 1 98.94 120 TRP B CA 1
ATOM 2300 C C . TRP B 1 120 ? -9.375 -12.258 -0.26 1 98.94 120 TRP B C 1
ATOM 2302 O O . TRP B 1 120 ? -9.508 -11.031 -0.18 1 98.94 120 TRP B O 1
ATOM 2312 N N . TYR B 1 121 ? -8.492 -12.867 0.382 1 98.94 121 TYR B N 1
ATOM 2313 C CA . TYR B 1 121 ? -7.332 -12.227 0.998 1 98.94 121 TYR B CA 1
ATOM 2314 C C . TYR B 1 121 ? -6.043 -12.656 0.309 1 98.94 121 TYR B C 1
ATOM 2316 O O . TYR B 1 121 ? -5.988 -13.711 -0.328 1 98.94 121 TYR B O 1
ATOM 2324 N N . THR B 1 122 ? -5.086 -11.891 0.396 1 98.81 122 THR B N 1
ATOM 2325 C CA . THR B 1 122 ? -3.711 -12.234 0.053 1 98.81 122 THR B CA 1
ATOM 2326 C C . THR B 1 122 ? -2.729 -11.344 0.814 1 98.81 122 THR B C 1
ATOM 2328 O O . THR B 1 122 ? -3.135 -10.523 1.639 1 98.81 122 THR B O 1
ATOM 2331 N N . ASP B 1 123 ? -1.454 -11.586 0.644 1 98.69 123 ASP B N 1
ATOM 2332 C CA . ASP B 1 123 ? -0.417 -10.75 1.234 1 98.69 123 ASP B CA 1
ATOM 2333 C C . ASP B 1 123 ? 0.819 -10.688 0.34 1 98.69 123 ASP B C 1
ATOM 2335 O O . ASP B 1 123 ? 0.958 -11.492 -0.588 1 98.69 123 ASP B O 1
ATOM 2339 N N . THR B 1 124 ? 1.589 -9.719 0.48 1 98.19 124 THR B N 1
ATOM 2340 C CA . THR B 1 124 ? 2.805 -9.516 -0.298 1 98.19 124 THR B CA 1
ATOM 2341 C C . THR B 1 124 ? 3.814 -8.68 0.487 1 98.19 124 THR B C 1
ATOM 2343 O O . THR B 1 124 ? 3.439 -7.938 1.396 1 98.19 124 THR B O 1
ATOM 2346 N N . PRO B 1 125 ? 5.008 -8.812 0.133 1 97.25 125 PRO B N 1
ATOM 2347 C CA . PRO B 1 125 ? 6.016 -8.016 0.837 1 97.25 125 PRO B CA 1
ATOM 2348 C C . PRO B 1 125 ? 5.773 -6.516 0.706 1 97.25 125 PRO B C 1
ATOM 2350 O O . PRO B 1 125 ? 5.375 -6.043 -0.36 1 97.25 125 PRO B O 1
ATOM 2353 N N . GLY B 1 126 ? 6.086 -5.816 1.73 1 96.56 126 GLY B N 1
ATOM 2354 C CA . GLY B 1 126 ? 5.906 -4.375 1.766 1 96.56 126 GLY B CA 1
ATOM 2355 C C . GLY B 1 126 ? 6.801 -3.639 0.786 1 96.56 126 GLY B C 1
ATOM 2356 O O . GLY B 1 126 ? 6.469 -2.541 0.336 1 96.56 126 GLY B O 1
ATOM 2357 N N . PHE B 1 127 ? 7.855 -4.242 0.432 1 94.38 127 PHE B N 1
ATOM 2358 C CA . PHE B 1 127 ? 8.828 -3.559 -0.415 1 94.38 127 PHE B CA 1
ATOM 2359 C C . PHE B 1 127 ? 8.477 -3.734 -1.888 1 94.38 127 PHE B C 1
ATOM 2361 O O . PHE B 1 127 ? 9.023 -3.037 -2.746 1 94.38 127 PHE B O 1
ATOM 2368 N N . SER B 1 128 ? 7.594 -4.645 -2.234 1 95.44 128 SER B N 1
ATOM 2369 C CA . SER B 1 128 ? 7.43 -5.039 -3.629 1 95.44 128 SER B CA 1
ATOM 2370 C C . SER B 1 128 ? 6.371 -4.188 -4.324 1 95.44 128 SER B C 1
ATOM 2372 O O . SER B 1 128 ? 5.211 -4.598 -4.434 1 95.44 128 SER B O 1
ATOM 2374 N N . ARG B 1 129 ? 6.766 -3.059 -4.891 1 95.56 129 ARG B N 1
ATOM 2375 C CA . ARG B 1 129 ? 5.867 -2.129 -5.57 1 95.56 129 ARG B CA 1
ATOM 2376 C C . ARG B 1 129 ? 5.223 -2.781 -6.785 1 95.56 129 ARG B C 1
ATOM 2378 O O . ARG B 1 129 ? 4.074 -2.482 -7.121 1 95.56 129 ARG B O 1
ATOM 2385 N N . ARG B 1 130 ? 5.945 -3.672 -7.41 1 95.62 130 ARG B N 1
ATOM 2386 C CA . ARG B 1 130 ? 5.395 -4.41 -8.547 1 95.62 130 ARG B CA 1
ATOM 2387 C C . ARG B 1 130 ? 4.184 -5.234 -8.125 1 95.62 130 ARG B C 1
ATOM 2389 O O . ARG B 1 130 ? 3.141 -5.199 -8.781 1 95.62 130 ARG B O 1
ATOM 2396 N N . ASN B 1 131 ? 4.324 -5.934 -7.016 1 97.38 131 ASN B N 1
ATOM 2397 C CA . ASN B 1 131 ? 3.215 -6.723 -6.496 1 97.38 131 ASN B CA 1
ATOM 2398 C C . ASN B 1 131 ? 2.043 -5.832 -6.082 1 97.38 131 ASN B C 1
ATOM 2400 O O . ASN B 1 131 ? 0.884 -6.172 -6.332 1 97.38 131 ASN B O 1
ATOM 2404 N N . HIS B 1 132 ? 2.406 -4.707 -5.469 1 98.5 132 HIS B N 1
ATOM 2405 C CA . HIS B 1 132 ? 1.342 -3.789 -5.078 1 98.5 132 HIS B CA 1
ATOM 2406 C C . HIS B 1 132 ? 0.517 -3.357 -6.285 1 98.5 132 HIS B C 1
ATOM 2408 O O . HIS B 1 132 ? -0.715 -3.369 -6.238 1 98.5 132 HIS B O 1
ATOM 2414 N N . ASN B 1 133 ? 1.169 -3.008 -7.305 1 98.38 133 ASN B N 1
ATOM 2415 C CA . ASN B 1 133 ? 0.479 -2.615 -8.531 1 98.38 133 ASN B CA 1
ATOM 2416 C C . ASN B 1 133 ? -0.384 -3.748 -9.07 1 98.38 133 ASN B C 1
ATOM 2418 O O . ASN B 1 133 ? -1.533 -3.529 -9.461 1 98.38 133 ASN B O 1
ATOM 2422 N N . PHE B 1 134 ? 0.149 -4.941 -9.102 1 98.69 134 PHE B N 1
ATOM 2423 C CA . PHE B 1 134 ? -0.569 -6.105 -9.609 1 98.69 134 PHE B CA 1
ATOM 2424 C C . PHE B 1 134 ? -1.852 -6.336 -8.82 1 98.69 134 PHE B C 1
ATOM 2426 O O . PHE B 1 134 ? -2.934 -6.445 -9.398 1 98.69 134 PHE B O 1
ATOM 2433 N N . TYR B 1 135 ? -1.722 -6.363 -7.512 1 98.81 135 TYR B N 1
ATOM 2434 C CA . TYR B 1 135 ? -2.865 -6.754 -6.695 1 98.81 135 TYR B CA 1
ATOM 2435 C C . TYR B 1 135 ? -3.875 -5.617 -6.59 1 98.81 135 TYR B C 1
ATOM 2437 O O . TYR B 1 135 ? -5.086 -5.848 -6.656 1 98.81 135 TYR B O 1
ATOM 2445 N N . VAL B 1 136 ? -3.379 -4.383 -6.465 1 98.81 136 VAL B N 1
ATOM 2446 C CA . VAL B 1 136 ? -4.289 -3.262 -6.258 1 98.81 136 VAL B CA 1
ATOM 2447 C C . VAL B 1 136 ? -4.887 -2.824 -7.598 1 98.81 136 VAL B C 1
ATOM 2449 O O . VAL B 1 136 ? -6.105 -2.861 -7.781 1 98.81 136 VAL B O 1
ATOM 2452 N N . ASN B 1 137 ? -4.059 -2.506 -8.547 1 98.69 137 ASN B N 1
ATOM 2453 C CA . ASN B 1 137 ? -4.535 -1.889 -9.781 1 98.69 137 ASN B CA 1
ATOM 2454 C C . ASN B 1 137 ? -5.121 -2.926 -10.734 1 98.69 137 ASN B C 1
ATOM 2456 O O . ASN B 1 137 ? -6.074 -2.637 -11.461 1 98.69 137 ASN B O 1
ATOM 2460 N N . LYS B 1 138 ? -4.531 -4.086 -10.758 1 98.44 138 LYS B N 1
ATOM 2461 C CA . LYS B 1 138 ? -4.93 -5.047 -11.781 1 98.44 138 LYS B CA 1
ATOM 2462 C C . LYS B 1 138 ? -5.969 -6.027 -11.242 1 98.44 138 LYS B C 1
ATOM 2464 O O . LYS B 1 138 ? -6.953 -6.336 -11.922 1 98.44 138 LYS B O 1
ATOM 2469 N N . CYS B 1 139 ? -5.812 -6.477 -10.039 1 98.56 139 CYS B N 1
ATOM 2470 C CA . CYS B 1 139 ? -6.664 -7.539 -9.508 1 98.56 139 CYS B CA 1
ATOM 2471 C C . CYS B 1 139 ? -7.82 -6.961 -8.703 1 98.56 139 CYS B C 1
ATOM 2473 O O . CYS B 1 139 ? -8.789 -7.664 -8.414 1 98.56 139 CYS B O 1
ATOM 2475 N N . GLY B 1 140 ? -7.703 -5.73 -8.242 1 98.56 140 GLY B N 1
ATOM 2476 C CA . GLY B 1 140 ? -8.82 -5.098 -7.562 1 98.56 140 GLY B CA 1
ATOM 2477 C C . GLY B 1 140 ? -8.789 -5.297 -6.059 1 98.56 140 GLY B C 1
ATOM 2478 O O . GLY B 1 140 ? -9.812 -5.117 -5.387 1 98.56 140 GLY B O 1
ATOM 2479 N N . PHE B 1 141 ? -7.613 -5.723 -5.535 1 98.94 141 PHE B N 1
ATOM 2480 C CA . PHE B 1 141 ? -7.453 -5.828 -4.09 1 98.94 141 PHE B CA 1
ATOM 2481 C C . PHE B 1 141 ? -7.25 -4.453 -3.467 1 98.94 141 PHE B C 1
ATOM 2483 O O . PHE B 1 141 ? -6.898 -3.496 -4.164 1 98.94 141 PHE B O 1
ATOM 2490 N N . LYS B 1 142 ? -7.445 -4.348 -2.172 1 98.94 142 LYS B N 1
ATOM 2491 C CA . LYS B 1 142 ? -7.125 -3.178 -1.36 1 98.94 142 LYS B CA 1
ATOM 2492 C C . LYS B 1 142 ? -6.199 -3.547 -0.204 1 98.94 142 LYS B C 1
ATOM 2494 O O . LYS B 1 142 ? -6.371 -4.594 0.426 1 98.94 142 LYS B O 1
ATOM 2499 N N . VAL B 1 143 ? -5.242 -2.693 0.062 1 98.94 143 VAL B N 1
ATOM 2500 C CA . VAL B 1 143 ? -4.41 -2.924 1.235 1 98.94 143 VAL B CA 1
ATOM 2501 C C . VAL B 1 143 ? -5.16 -2.508 2.496 1 98.94 143 VAL B C 1
ATOM 2503 O O . VAL B 1 143 ? -5.594 -1.358 2.617 1 98.94 143 VAL B O 1
ATOM 2506 N N . VAL B 1 144 ? -5.238 -3.412 3.521 1 98.88 144 VAL B N 1
ATOM 2507 C CA . VAL B 1 144 ? -6.141 -3.135 4.637 1 98.88 144 VAL B CA 1
ATOM 2508 C C . VAL B 1 144 ? -5.375 -3.219 5.953 1 98.88 144 VAL B C 1
ATOM 2510 O O . VAL B 1 144 ? -5.863 -2.771 6.992 1 98.88 144 VAL B O 1
ATOM 2513 N N . LYS B 1 145 ? -4.238 -3.736 5.93 1 98.88 145 LYS B N 1
ATOM 2514 C CA . LYS B 1 145 ? -3.389 -3.896 7.105 1 98.88 145 LYS B CA 1
ATOM 2515 C C . LYS B 1 145 ? -1.926 -4.07 6.707 1 98.88 145 LYS B C 1
ATOM 2517 O O . LYS B 1 145 ? -1.628 -4.559 5.617 1 98.88 145 LYS B O 1
ATOM 2522 N N . ILE B 1 146 ? -1.044 -3.635 7.547 1 98.88 146 ILE B N 1
ATOM 2523 C CA . ILE B 1 146 ? 0.384 -3.838 7.328 1 98.88 146 ILE B CA 1
ATOM 2524 C C . ILE B 1 146 ? 1.011 -4.477 8.562 1 98.88 146 ILE B C 1
ATOM 2526 O O . ILE B 1 146 ? 0.916 -3.93 9.664 1 98.88 146 ILE B O 1
ATOM 2530 N N . LYS B 1 147 ? 1.575 -5.605 8.359 1 98.75 147 LYS B N 1
ATOM 2531 C CA . LYS B 1 147 ? 2.314 -6.281 9.422 1 98.75 147 LYS B CA 1
ATOM 2532 C C . LYS B 1 147 ? 3.791 -5.895 9.398 1 98.75 147 LYS B C 1
ATOM 2534 O O . LYS B 1 147 ? 4.387 -5.758 8.328 1 98.75 147 LYS B O 1
ATOM 2539 N N . ASN B 1 148 ? 4.398 -5.707 10.578 1 98.12 148 ASN B N 1
ATOM 2540 C CA . ASN B 1 148 ? 5.793 -5.309 10.719 1 98.12 148 ASN B CA 1
ATOM 2541 C C . ASN B 1 148 ? 6.117 -4.09 9.867 1 98.12 148 ASN B C 1
ATOM 2543 O O . ASN B 1 148 ? 7.086 -4.098 9.102 1 98.12 148 ASN B O 1
ATOM 2547 N N . PRO B 1 149 ? 5.359 -3.053 10.016 1 96.62 149 PRO B N 1
ATOM 2548 C CA . PRO B 1 149 ? 5.445 -1.918 9.094 1 96.62 149 PRO B CA 1
ATOM 2549 C C . PRO B 1 149 ? 6.793 -1.203 9.156 1 96.62 149 PRO B C 1
ATOM 2551 O O . PRO B 1 149 ? 7.176 -0.507 8.211 1 96.62 149 PRO B O 1
ATOM 2554 N N . ARG B 1 150 ? 7.594 -1.34 10.211 1 92.12 150 ARG B N 1
ATOM 2555 C CA . ARG B 1 150 ? 8.859 -0.63 10.367 1 92.12 150 ARG B CA 1
ATOM 2556 C C . ARG B 1 150 ? 10.023 -1.482 9.883 1 92.12 150 ARG B C 1
ATOM 2558 O O . ARG B 1 150 ? 11.172 -1.018 9.844 1 92.12 150 ARG B O 1
ATOM 2565 N N . ASP B 1 151 ? 9.711 -2.766 9.5 1 95.12 151 ASP B N 1
ATOM 2566 C CA . ASP B 1 151 ? 10.742 -3.684 9.023 1 95.12 151 ASP B CA 1
ATOM 2567 C C . ASP B 1 151 ? 10.812 -3.682 7.496 1 95.12 151 ASP B C 1
ATOM 2569 O O . ASP B 1 151 ? 9.922 -4.207 6.828 1 95.12 151 ASP B O 1
ATOM 2573 N N . LYS B 1 152 ? 11.836 -3.145 7.023 1 90.25 152 LYS B N 1
ATOM 2574 C CA . LYS B 1 152 ? 12.008 -2.973 5.582 1 90.25 152 LYS B CA 1
ATOM 2575 C 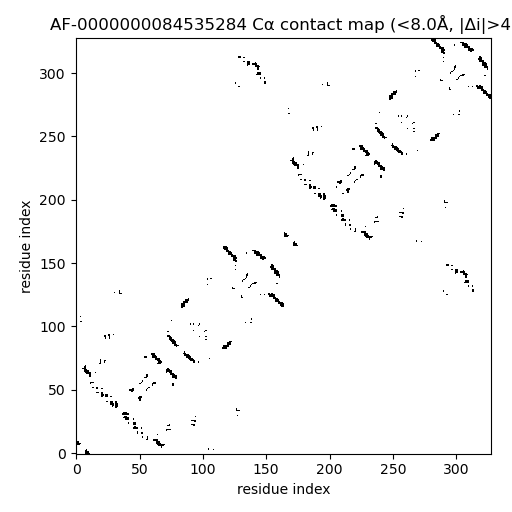C . LYS B 1 152 ? 12.016 -4.32 4.863 1 90.25 152 LYS B C 1
ATOM 2577 O O . LYS B 1 152 ? 11.625 -4.41 3.699 1 90.25 152 LYS B O 1
ATOM 2582 N N . TYR B 1 153 ? 12.422 -5.371 5.535 1 91.75 153 TYR B N 1
ATOM 2583 C CA . TYR B 1 153 ? 12.641 -6.66 4.891 1 91.75 153 TYR B CA 1
ATOM 2584 C C . TYR B 1 153 ? 11.461 -7.594 5.117 1 91.75 153 TYR B C 1
ATOM 2586 O O . TYR B 1 153 ? 11.172 -8.453 4.281 1 91.75 153 TYR B O 1
ATOM 2594 N N . ASN B 1 154 ? 10.75 -7.328 6.188 1 95.38 154 ASN B N 1
ATOM 2595 C CA . ASN B 1 154 ? 9.758 -8.312 6.582 1 95.38 154 ASN B CA 1
ATOM 2596 C C . ASN B 1 154 ? 8.359 -7.703 6.656 1 95.38 154 ASN B C 1
ATOM 2598 O O . ASN B 1 154 ? 7.398 -8.383 7.023 1 95.38 154 ASN B O 1
ATOM 2602 N N . GLY B 1 155 ? 8.305 -6.43 6.387 1 97.44 155 GLY B N 1
ATOM 2603 C CA . GLY B 1 155 ? 6.973 -5.852 6.277 1 97.44 155 GLY B CA 1
ATOM 2604 C C . GLY B 1 155 ? 6.098 -6.562 5.266 1 97.44 155 GLY B C 1
ATOM 2605 O O . GLY B 1 155 ? 6.57 -6.977 4.203 1 97.44 155 GLY B O 1
ATOM 2606 N N . THR B 1 156 ? 4.809 -6.691 5.668 1 98.56 156 THR B N 1
ATOM 2607 C CA . THR B 1 156 ? 3.867 -7.422 4.828 1 98.56 156 THR B CA 1
ATOM 2608 C C . THR B 1 156 ? 2.555 -6.656 4.695 1 98.56 156 THR B C 1
ATOM 2610 O O . THR B 1 156 ? 1.979 -6.219 5.695 1 98.56 156 THR B O 1
ATOM 2613 N N . TYR B 1 157 ? 2.162 -6.445 3.498 1 98.88 157 TYR B N 1
ATOM 2614 C CA . TYR B 1 157 ? 0.866 -5.836 3.223 1 98.88 157 TYR B CA 1
ATOM 2615 C C . TYR B 1 157 ? -0.219 -6.898 3.102 1 98.88 157 TYR B C 1
ATOM 2617 O O . TYR B 1 157 ? -0.067 -7.867 2.354 1 98.88 157 TYR B O 1
ATOM 2625 N N . ILE B 1 158 ? -1.244 -6.742 3.857 1 98.94 158 ILE B N 1
ATOM 2626 C CA . ILE B 1 158 ? -2.42 -7.605 3.793 1 98.94 158 ILE B CA 1
ATOM 2627 C C . ILE B 1 158 ? -3.49 -6.953 2.918 1 98.94 158 ILE B C 1
ATOM 2629 O O . ILE B 1 158 ? -3.826 -5.781 3.105 1 98.94 158 ILE B O 1
ATOM 2633 N N . LEU B 1 159 ? -3.957 -7.734 1.964 1 98.94 159 LEU B N 1
ATOM 2634 C CA . LEU B 1 159 ? -4.898 -7.191 0.992 1 98.94 159 LEU B CA 1
ATOM 2635 C C . LEU B 1 159 ? -6.191 -8.008 0.973 1 98.94 159 LEU B C 1
ATOM 2637 O O . LEU B 1 159 ? -6.176 -9.211 1.23 1 98.94 159 LEU B O 1
ATOM 2641 N N . GLU B 1 160 ? -7.25 -7.355 0.625 1 98.88 160 GLU B N 1
ATOM 2642 C CA . GLU B 1 160 ? -8.531 -8.047 0.505 1 98.88 160 GLU B CA 1
ATOM 2643 C C . GLU B 1 160 ? -9.289 -7.594 -0.739 1 98.88 160 GLU B C 1
ATOM 2645 O O . GLU B 1 160 ? -9.055 -6.492 -1.247 1 98.88 160 GLU B O 1
ATOM 2650 N N . LYS B 1 161 ? -10.125 -8.398 -1.229 1 98.81 161 LYS B N 1
ATOM 2651 C CA . LYS B 1 161 ? -11.055 -8.109 -2.318 1 98.81 161 LYS B CA 1
ATOM 2652 C C . LYS B 1 161 ? -12.438 -8.688 -2.027 1 98.81 161 LYS B C 1
ATOM 2654 O O . LYS B 1 161 ? -12.594 -9.906 -1.909 1 98.81 161 LYS B O 1
ATOM 2659 N N . GLN B 1 162 ? -13.406 -7.84 -1.909 1 98.5 162 GLN B N 1
ATOM 266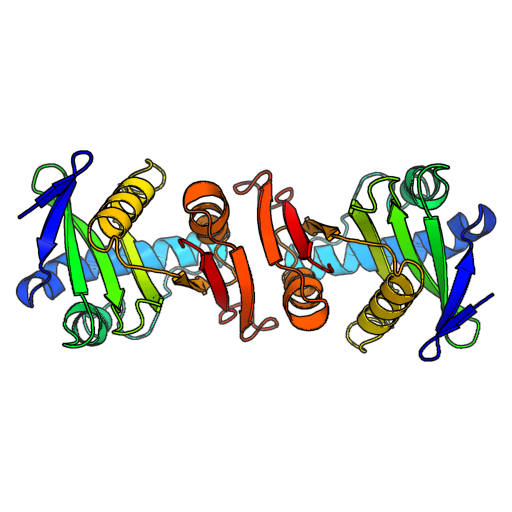0 C CA . GLN B 1 162 ? -14.789 -8.273 -1.766 1 98.5 162 GLN B CA 1
ATOM 2661 C C . GLN B 1 162 ? -15.383 -8.68 -3.113 1 98.5 162 GLN B C 1
ATOM 2663 O O . GLN B 1 162 ? -15.281 -7.93 -4.086 1 98.5 162 GLN B O 1
ATOM 2668 N N . ILE B 1 163 ? -16.016 -9.828 -3.156 1 97.69 163 ILE B N 1
ATOM 2669 C CA . ILE B 1 163 ? -16.609 -10.32 -4.395 1 97.69 163 ILE B CA 1
ATOM 2670 C C . ILE B 1 163 ? -18.125 -10.164 -4.328 1 97.69 163 ILE B C 1
ATOM 2672 O O . ILE B 1 163 ? -18.75 -9.664 -5.273 1 97.69 163 ILE B O 1
ATOM 2676 N N . LYS B 1 164 ? -18.812 -10.797 -3.281 1 90.88 164 LYS B N 1
ATOM 2677 C CA . LYS B 1 164 ? -20.25 -10.727 -3.07 1 90.88 164 LYS B CA 1
ATOM 2678 C C . LYS B 1 164 ? -20.594 -10.016 -1.764 1 90.88 164 LYS B C 1
ATOM 2680 O O . LYS B 1 164 ? -19.812 -10.07 -0.805 1 90.88 164 LYS B O 1
#